Protein AF-A0A7S2W6I3-F1 (afdb_monomer)

Mean predicted aligned error: 11.71 Å

pLDDT: mean 74.93, std 21.65, range [26.36, 97.69]

Radius of gyration: 20.63 Å; Cα contacts (8 Å, |Δi|>4): 687; chains: 1; bounding box: 78×45×47 Å

Sequence (328 aa):
MGRGVALSLGLVFAGALASSGLAPAVLSPRSYWPVCFEGGGSPSIGDMPMFGVAGSAVGLRAGVGAHPPTTVERIVGAEGEPEWLQGCFMLHSVLSSLECEQIISVAETIGFKDVDAGKNTQGALTWLLDEEALLGPLFHRCQPFLPAIGPAAGGDLAGLNARCRFYRYQPNSKDTFRPHLDDSSPGSGFVPGSNKRELRFDAFAGDRTSQLSFLLYLNDDFAGGETTFFPPPESGAVTNVCVCPRQGAVLCFPQTLHLDTGAHGKGGGCSDGISAPLHEGSPVRRGRAAGAQDPKPKVAGKVAVSHQAAARSRPKYVMRSDVLYFVR

Foldseek 3Di:
DDDDDDDDDDDDDPPDPPPPPDDQPQDDPVFKDFQAWPVRDDDDPPTATEMEGHLVQAAPDPPDQAAQFPDKAQFADPVGRALQQPFKIKGPRLDGLSRLVSVVSVDVSVNFDQDDPPQWGFTKHKYQADCPRPFVSSFVSCVVVHPQFFQFATAGADGAARGEMETEAEAPDPGKRHWDFAAKFARKHADPPPVSRYIDRNNPVQLEIAFKAKEFEADQFWPAQWWWFDDDPVSVDDDIGTDGGDHGMIIMATGQYQDPPVDPDRDRHGPNSHDTTTIMGTHIHGGHDPDPDDPDDDPDDDDDDDDDDDDDNGRHYHHHHYYYYYDD

Nearest PDB structures (foldseek):
  1qgc-assembly1_1  TM=2.298E-01  e=1.947E+00  Foot and mouth disease virus C
  7z5f-assembly1_A  TM=1.563E-01  e=7.083E+00  Minute virus of mice

Organism: NCBI:txid1034831

InterPro domains:
  IPR005123 Oxoglutarate/iron-dependent dioxygenase domain [PS51471] (160-315)
  IPR006620 Prolyl 4-hydroxylase, alpha subunit [SM00702] (86-306)
  IPR044862 Prolyl 4-hydroxylase alpha subunit, Fe(2+) 2OG dioxygenase domain [PF13640] (165-287)
  IPR045054 Prolyl 4-hydroxylase [PTHR10869] (87-292)

Secondary structure (DSSP, 8-state):
-----------S--SS-TTSS-------TTSEEEEEETTSSSPPTTPPEEEEE-TTSS---TTSS------EEEP-BTTBS-GGGTT-EEE-SSS-HHHHHHHHHHHHHH--EEEE-SSEEEEEEEEE--IIIIIHHHHHHHGGGS-SB-TTT--EEEEE-SEEEEEEE-TTSS-EEEEE-PBP-B--EEPTTSTT--EESSTTTTSEEEEEEEEEE----SEE--EEEE--GGG-----EEE---TT-EEEEE-B-----SSS------TTS-PPPEEEE--EESS--TT-PPPP-------PPPP----S-PPEEEEEEEEEEE--

Structure (mmCIF, N/CA/C/O backbone):
data_AF-A0A7S2W6I3-F1
#
_entry.id   AF-A0A7S2W6I3-F1
#
loop_
_atom_site.group_PDB
_atom_site.id
_atom_site.type_symbol
_atom_site.label_atom_id
_atom_site.label_alt_id
_atom_site.label_comp_id
_atom_site.label_asym_id
_atom_site.label_entity_id
_atom_site.label_seq_id
_atom_site.pdbx_PDB_ins_code
_atom_site.Cartn_x
_atom_site.Cartn_y
_atom_site.Cartn_z
_atom_site.occupancy
_atom_site.B_iso_or_equiv
_atom_site.auth_seq_id
_atom_site.auth_comp_id
_atom_site.auth_asym_id
_atom_site.auth_atom_id
_atom_site.pdbx_PDB_model_num
ATOM 1 N N . MET A 1 1 ? -51.075 15.289 -0.760 1.00 33.41 1 MET A N 1
ATOM 2 C CA . MET A 1 1 ? -51.219 13.827 -0.959 1.00 33.41 1 MET A CA 1
ATOM 3 C C . MET A 1 1 ? -50.850 13.552 -2.411 1.00 33.41 1 MET A C 1
ATOM 5 O O . MET A 1 1 ? -51.477 14.153 -3.257 1.00 33.41 1 MET A O 1
ATOM 9 N N . GLY A 1 2 ? -49.831 12.797 -2.806 1.00 31.05 2 GLY A N 1
ATOM 10 C CA . GLY A 1 2 ? -48.846 12.004 -2.093 1.00 31.05 2 GLY A CA 1
ATOM 11 C C . GLY A 1 2 ? -47.784 11.480 -3.082 1.00 31.05 2 GLY A C 1
ATOM 12 O O . GLY A 1 2 ? -48.066 11.322 -4.260 1.00 31.05 2 GLY A O 1
ATOM 13 N N . ARG A 1 3 ? -46.593 11.232 -2.521 1.00 32.22 3 ARG A N 1
ATOM 14 C CA . ARG A 1 3 ? -45.573 10.207 -2.829 1.00 32.22 3 ARG A CA 1
ATOM 15 C C . ARG A 1 3 ? -44.974 10.099 -4.240 1.00 32.22 3 ARG A C 1
ATOM 17 O O . ARG A 1 3 ? -45.590 9.611 -5.177 1.00 32.22 3 ARG A O 1
ATOM 24 N N . GLY A 1 4 ? -43.685 10.446 -4.292 1.00 26.36 4 GLY A N 1
ATOM 25 C CA . GLY A 1 4 ? -42.744 10.102 -5.352 1.00 26.36 4 GLY A CA 1
ATOM 26 C C . GLY A 1 4 ? -42.295 8.636 -5.325 1.00 26.36 4 GLY A C 1
ATOM 27 O O . GLY A 1 4 ? -42.413 7.937 -4.316 1.00 26.36 4 GLY A O 1
ATOM 28 N N . VAL A 1 5 ? -41.774 8.201 -6.469 1.00 32.47 5 VAL A N 1
ATOM 29 C CA . VAL A 1 5 ? -41.234 6.864 -6.726 1.00 32.47 5 VAL A CA 1
ATOM 30 C C . VAL A 1 5 ? -39.717 6.919 -6.553 1.00 32.47 5 VAL A C 1
ATOM 32 O O . VAL A 1 5 ? -39.031 7.599 -7.310 1.00 32.47 5 VAL A O 1
ATOM 35 N N . ALA A 1 6 ? -39.197 6.204 -5.557 1.00 29.50 6 ALA A N 1
ATOM 36 C CA . ALA A 1 6 ? -37.783 5.863 -5.457 1.00 29.50 6 ALA A CA 1
ATOM 37 C C . ALA A 1 6 ? -37.593 4.473 -6.082 1.00 29.50 6 ALA A C 1
ATOM 39 O O . ALA A 1 6 ? -38.177 3.500 -5.603 1.00 29.50 6 ALA A O 1
ATOM 40 N N . LEU A 1 7 ? -36.817 4.379 -7.167 1.00 29.98 7 LEU A N 1
ATOM 41 C CA . LEU A 1 7 ? -36.415 3.092 -7.731 1.00 29.98 7 LEU A CA 1
ATOM 42 C C . LEU A 1 7 ? -35.306 2.480 -6.869 1.00 29.98 7 LEU A C 1
ATOM 44 O O . LEU A 1 7 ? -34.242 3.064 -6.682 1.00 29.98 7 LEU A O 1
ATOM 48 N N . SER A 1 8 ? -35.580 1.280 -6.369 1.00 27.86 8 SER A N 1
ATOM 49 C CA . SER A 1 8 ? -34.629 0.389 -5.717 1.00 27.86 8 SER A CA 1
ATOM 50 C C . SER A 1 8 ? -33.743 -0.272 -6.781 1.00 27.86 8 SER A C 1
ATOM 52 O O . SER A 1 8 ? -34.233 -1.049 -7.597 1.00 27.86 8 SER A O 1
ATOM 54 N N . LEU A 1 9 ? -32.443 0.038 -6.780 1.00 31.08 9 LEU A N 1
ATOM 55 C CA . LEU A 1 9 ? -31.411 -0.805 -7.387 1.00 31.08 9 LEU A CA 1
ATOM 56 C C . LEU A 1 9 ? -30.755 -1.597 -6.259 1.00 31.08 9 LEU A C 1
ATOM 58 O O . LEU A 1 9 ? -29.967 -1.063 -5.486 1.00 31.08 9 LEU A O 1
ATOM 62 N N . GLY A 1 10 ? -31.100 -2.871 -6.149 1.00 29.75 10 GLY A N 1
ATOM 63 C CA . GLY A 1 10 ? -30.485 -3.747 -5.166 1.00 29.75 10 GLY A CA 1
ATOM 64 C C . GLY A 1 10 ? -31.045 -5.144 -5.274 1.00 29.75 10 GLY A C 1
ATOM 65 O O . GLY A 1 10 ? -31.830 -5.524 -4.420 1.00 29.75 10 GLY A O 1
ATOM 66 N N . LEU A 1 11 ? -30.691 -5.887 -6.329 1.00 31.56 11 LEU A N 1
ATOM 67 C CA . LEU A 1 11 ? -30.897 -7.338 -6.358 1.00 31.56 11 LEU A CA 1
ATOM 68 C C . LEU A 1 11 ? -30.121 -8.041 -7.492 1.00 31.56 11 LEU A C 1
ATOM 70 O O . LEU A 1 11 ? -30.713 -8.729 -8.312 1.00 31.56 11 LEU A O 1
ATOM 74 N N . VAL A 1 12 ? -28.794 -7.896 -7.572 1.00 28.84 12 VAL A N 1
ATOM 75 C CA . VAL A 1 12 ? -27.981 -8.768 -8.452 1.00 28.84 12 VAL A CA 1
ATOM 76 C C . VAL A 1 12 ? -26.624 -9.075 -7.813 1.00 28.84 12 VAL A C 1
ATOM 78 O O . VAL A 1 12 ? -25.606 -8.720 -8.373 1.00 28.84 12 VAL A O 1
ATOM 81 N N . PHE A 1 13 ? -26.571 -9.683 -6.621 1.00 32.38 13 PHE A N 1
ATOM 82 C CA . PHE A 1 13 ? -25.306 -10.243 -6.088 1.00 32.38 13 PHE A CA 1
ATOM 83 C C . PHE A 1 13 ? -25.497 -11.356 -5.033 1.00 32.38 13 PHE A C 1
ATOM 85 O O . PHE A 1 13 ? -24.660 -11.554 -4.163 1.00 32.38 13 PHE A O 1
ATOM 92 N N . ALA A 1 14 ? -26.591 -12.124 -5.09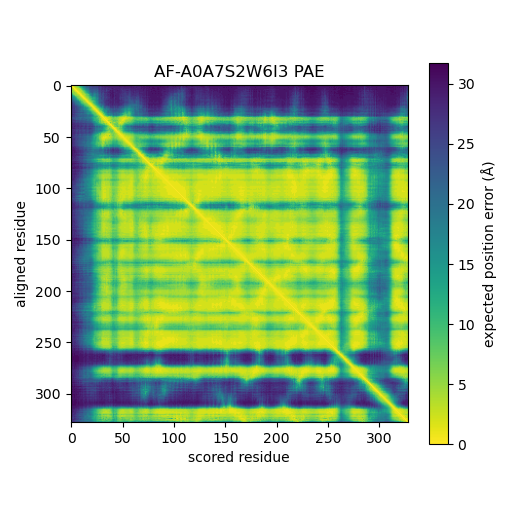5 1.00 31.12 14 ALA A N 1
ATOM 93 C CA . ALA A 1 14 ? -26.852 -13.205 -4.127 1.00 31.12 14 ALA A CA 1
ATOM 94 C C . ALA A 1 14 ? -26.463 -14.620 -4.618 1.00 31.12 14 ALA A C 1
ATOM 96 O O . ALA A 1 14 ? -26.666 -15.595 -3.901 1.00 31.12 14 ALA A O 1
ATOM 97 N N . GLY A 1 15 ? -25.926 -14.769 -5.834 1.00 27.34 15 GLY A N 1
ATOM 98 C CA . GLY A 1 15 ? -25.894 -16.069 -6.519 1.00 27.34 15 GLY A CA 1
ATOM 99 C C . GLY A 1 15 ? -24.692 -16.992 -6.276 1.00 27.34 15 GLY A C 1
ATOM 100 O O . GLY A 1 15 ? -24.803 -18.168 -6.601 1.00 27.34 15 GLY A O 1
ATOM 101 N N . ALA A 1 16 ? -23.558 -16.523 -5.739 1.00 32.72 16 ALA A N 1
ATOM 102 C CA . ALA A 1 16 ? -22.305 -17.303 -5.798 1.00 32.72 16 ALA A CA 1
ATOM 103 C C . ALA A 1 16 ? -21.559 -17.526 -4.464 1.00 32.72 16 ALA A C 1
ATOM 105 O O . ALA A 1 16 ? -20.524 -18.182 -4.460 1.00 32.72 16 ALA A O 1
ATOM 106 N N . LEU A 1 17 ? -22.072 -17.050 -3.323 1.00 35.56 17 LEU A N 1
ATOM 107 C CA . LEU A 1 17 ? -21.397 -17.167 -2.011 1.00 35.56 17 LEU A CA 1
ATOM 108 C C . LEU A 1 17 ? -22.095 -18.118 -1.018 1.00 35.56 17 LEU A C 1
ATOM 110 O O . LEU A 1 17 ? -21.702 -18.217 0.142 1.00 35.56 17 LEU A O 1
ATOM 114 N N . ALA A 1 18 ? -23.131 -18.842 -1.448 1.00 30.25 18 ALA A N 1
ATOM 115 C CA . ALA A 1 18 ? -24.017 -19.575 -0.539 1.00 30.25 18 ALA A CA 1
ATOM 116 C C . ALA A 1 18 ? -23.463 -20.909 0.013 1.00 30.25 18 ALA A C 1
ATOM 118 O O . ALA A 1 18 ? -24.135 -21.536 0.827 1.00 30.25 18 ALA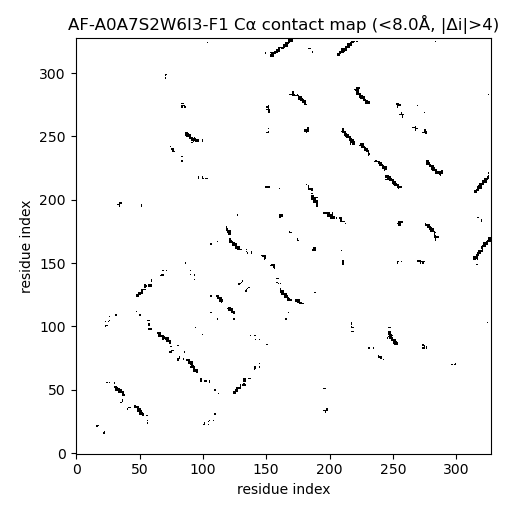 A O 1
ATOM 119 N N . SER A 1 19 ? -22.261 -21.360 -0.370 1.00 33.94 19 SER A N 1
ATOM 120 C CA . SER A 1 19 ? -21.738 -22.677 0.045 1.00 33.94 19 SER A CA 1
ATOM 121 C C . SER A 1 19 ? -20.688 -22.661 1.167 1.00 33.94 19 SER A C 1
ATOM 123 O O . SER A 1 19 ? -20.210 -23.729 1.537 1.00 33.94 19 SER A O 1
ATOM 125 N N . SER A 1 20 ? -20.332 -21.505 1.742 1.00 39.53 20 SER A N 1
ATOM 126 C CA . SER A 1 20 ? -19.310 -21.412 2.810 1.00 39.53 20 SER A CA 1
ATOM 127 C C . SER A 1 20 ? -19.822 -20.912 4.168 1.00 39.53 20 SER A C 1
ATOM 129 O O . SER A 1 20 ? -19.040 -20.814 5.111 1.00 39.53 20 SER A O 1
ATOM 131 N N . GLY A 1 21 ? -21.114 -20.587 4.309 1.00 31.89 21 GLY A N 1
ATOM 132 C CA . GLY A 1 21 ? -21.686 -20.099 5.577 1.00 31.89 21 GLY A CA 1
ATOM 133 C C . GLY A 1 21 ? -21.110 -18.764 6.085 1.00 31.89 21 GLY A C 1
ATOM 134 O O . GLY A 1 21 ? -21.435 -18.341 7.191 1.00 31.89 21 GLY A O 1
ATOM 135 N N . LEU A 1 22 ? -20.277 -18.087 5.291 1.00 41.50 22 LEU A N 1
ATOM 136 C CA . LEU A 1 22 ? -19.613 -16.828 5.625 1.00 41.50 22 LEU A CA 1
ATOM 137 C C . LEU A 1 22 ? -20.056 -15.759 4.624 1.00 41.50 22 LEU A C 1
ATOM 139 O O . LEU A 1 22 ? -19.349 -15.448 3.670 1.00 41.50 22 LEU A O 1
ATOM 143 N N . ALA A 1 23 ? -21.248 -15.200 4.836 1.00 41.09 23 ALA A N 1
ATOM 144 C CA . ALA A 1 23 ? -21.598 -13.942 4.190 1.00 41.09 23 ALA A CA 1
ATOM 145 C C . ALA A 1 23 ? -20.691 -12.833 4.767 1.00 41.09 23 ALA A C 1
ATOM 147 O O . ALA A 1 23 ? -20.534 -12.782 5.993 1.00 41.09 23 ALA A O 1
ATOM 148 N N . PRO A 1 24 ? -20.086 -11.957 3.941 1.00 42.16 24 PRO A N 1
ATOM 149 C CA . PRO A 1 24 ? -19.401 -10.777 4.455 1.00 42.16 24 PRO A CA 1
ATOM 150 C C . PRO A 1 24 ? -20.398 -9.984 5.306 1.00 42.16 24 PRO A C 1
ATOM 152 O O . PRO A 1 24 ? -21.526 -9.722 4.882 1.00 42.16 24 PRO A O 1
ATOM 155 N N . ALA A 1 25 ? -20.025 -9.686 6.552 1.00 46.72 25 ALA A N 1
ATOM 156 C CA . ALA A 1 25 ? -20.899 -8.966 7.462 1.00 46.72 25 ALA A CA 1
ATOM 157 C C . ALA A 1 25 ? -21.173 -7.579 6.869 1.00 46.72 25 ALA A C 1
ATOM 159 O O . ALA A 1 25 ? -20.259 -6.768 6.747 1.00 46.72 25 ALA A O 1
ATOM 160 N N . VAL A 1 26 ? -22.427 -7.307 6.496 1.00 47.94 26 VAL A N 1
ATOM 161 C CA . VAL A 1 26 ? -22.851 -5.958 6.110 1.00 47.94 26 VAL A CA 1
ATOM 162 C C . VAL A 1 26 ? -22.596 -5.056 7.312 1.00 47.94 26 VAL A C 1
ATOM 164 O O . VAL A 1 26 ? -23.230 -5.211 8.361 1.00 47.94 26 VAL A O 1
ATOM 167 N N . LEU A 1 27 ? -21.624 -4.154 7.191 1.00 51.56 27 LEU A N 1
ATOM 168 C CA . LEU A 1 27 ? -21.285 -3.250 8.277 1.00 51.56 27 LEU A CA 1
ATOM 169 C C . LEU A 1 27 ? -22.451 -2.302 8.540 1.00 51.56 27 LEU A C 1
ATOM 171 O O . LEU A 1 27 ? -22.967 -1.644 7.639 1.00 51.56 27 LEU A O 1
ATOM 175 N N . SER A 1 28 ? -22.853 -2.198 9.804 1.00 50.03 28 SER A N 1
ATOM 176 C CA . SER A 1 28 ? -23.755 -1.128 10.218 1.00 50.03 28 SER A CA 1
ATOM 177 C C . SER A 1 28 ? -23.007 0.217 10.175 1.00 50.03 28 SER A C 1
ATOM 179 O O . SER A 1 28 ? -21.808 0.240 10.454 1.00 50.03 28 SER A O 1
ATOM 181 N N . PRO A 1 29 ? -23.677 1.364 9.960 1.00 51.00 29 PRO A N 1
ATOM 182 C CA . PRO A 1 29 ? -23.055 2.696 10.047 1.00 51.00 29 PRO A CA 1
ATOM 183 C C . PRO A 1 29 ? -22.393 3.020 11.402 1.00 51.00 29 PRO A C 1
ATOM 185 O O . PRO A 1 29 ? -21.718 4.032 11.533 1.00 51.00 29 PRO A O 1
ATOM 188 N N . ARG A 1 30 ? -22.585 2.181 12.433 1.00 59.38 30 ARG A N 1
ATOM 189 C CA . ARG A 1 30 ? -21.889 2.280 13.728 1.00 59.38 30 ARG A CA 1
ATOM 190 C C . ARG A 1 30 ? -20.513 1.603 13.737 1.00 59.38 30 ARG A C 1
ATOM 192 O O . ARG A 1 30 ? -19.817 1.677 14.745 1.00 59.38 30 ARG A O 1
ATOM 199 N N . SER A 1 31 ? -20.142 0.923 12.656 1.00 74.75 31 SER A N 1
ATOM 200 C CA . SER A 1 31 ? -18.918 0.127 12.555 1.00 74.75 31 SER A CA 1
ATOM 201 C C . SER A 1 31 ? -17.719 0.918 12.023 1.00 74.75 31 SER A C 1
ATOM 203 O O . SER A 1 31 ? -16.621 0.376 12.014 1.00 74.75 31 SER A O 1
ATOM 205 N N . TYR A 1 32 ? -17.894 2.181 11.621 1.00 84.12 32 TYR A N 1
ATOM 206 C CA . TYR A 1 32 ? -16.810 3.101 11.265 1.00 84.12 32 TYR A CA 1
ATOM 207 C C . TYR A 1 32 ? -17.141 4.535 11.699 1.00 84.12 32 TYR A C 1
ATOM 209 O O . TYR A 1 32 ? -18.299 4.865 11.957 1.00 84.12 32 TYR A O 1
ATOM 217 N N . TRP A 1 33 ? -16.126 5.388 11.831 1.00 85.25 33 TRP A N 1
ATOM 218 C CA . TRP A 1 33 ? -16.286 6.793 12.218 1.00 85.25 33 TRP A CA 1
ATOM 219 C C . TRP A 1 33 ? -15.200 7.669 11.580 1.00 85.25 33 TRP A C 1
ATOM 221 O O . TRP A 1 33 ? -14.075 7.200 11.390 1.00 85.25 33 TRP A O 1
ATOM 231 N N . PRO A 1 34 ? -15.496 8.944 11.264 1.00 82.06 34 PRO A N 1
ATOM 232 C CA . PRO A 1 34 ? -14.459 9.891 10.875 1.00 82.06 34 PRO A CA 1
ATOM 233 C C . PRO A 1 34 ? -13.522 10.146 12.062 1.00 82.06 34 PRO A C 1
ATOM 235 O O . PRO A 1 34 ? -13.972 10.265 13.204 1.00 82.06 34 PRO A O 1
ATOM 238 N N . VAL A 1 35 ? -12.223 10.219 11.786 1.00 81.44 35 VAL A N 1
ATOM 239 C CA . VAL A 1 35 ? -11.172 10.486 12.781 1.00 81.44 35 VAL A CA 1
ATOM 240 C C . VAL A 1 35 ? -10.634 11.899 12.605 1.00 81.44 35 VAL A C 1
ATOM 242 O O . VAL A 1 35 ? -10.679 12.704 13.528 1.00 81.44 35 VAL A O 1
ATOM 245 N N . CYS A 1 36 ? -10.154 12.218 11.407 1.00 77.50 36 CYS A N 1
ATOM 246 C CA . CYS A 1 36 ? -9.634 13.535 11.063 1.00 77.50 36 CYS A CA 1
ATOM 247 C C . CYS A 1 36 ? -9.639 13.728 9.540 1.00 77.50 36 CYS A C 1
ATOM 249 O O . CYS A 1 36 ? -10.177 12.908 8.796 1.00 77.50 36 CYS A O 1
ATOM 251 N N . PHE A 1 37 ? -9.027 14.815 9.089 1.00 77.56 37 PHE A N 1
ATOM 252 C CA . PHE A 1 37 ? -8.763 15.115 7.688 1.00 77.56 37 PHE A CA 1
ATOM 253 C C . PHE A 1 37 ? -7.251 15.091 7.429 1.00 77.56 37 PHE A C 1
ATOM 255 O O . PHE A 1 37 ? -6.479 15.378 8.343 1.00 77.56 37 PHE A O 1
ATOM 262 N N . GLU A 1 38 ? -6.818 14.785 6.200 1.00 69.62 38 GLU A N 1
ATOM 263 C CA . GLU A 1 38 ? -5.390 14.796 5.812 1.00 69.62 38 GLU A CA 1
ATOM 264 C C . GLU A 1 38 ? -4.663 16.108 6.158 1.00 69.62 38 GLU A C 1
ATOM 266 O O . GLU A 1 38 ? -3.501 16.054 6.557 1.00 69.62 38 GLU A O 1
ATOM 271 N N . GLY A 1 39 ? -5.348 17.256 6.126 1.00 61.34 39 GLY A N 1
ATOM 272 C CA . GLY A 1 39 ? -4.796 18.552 6.541 1.00 61.34 39 GLY A CA 1
ATOM 273 C C . GLY A 1 39 ? -4.735 18.817 8.056 1.00 61.34 39 GLY A C 1
ATOM 274 O O . GLY A 1 39 ? -4.285 19.886 8.458 1.00 61.34 39 GLY A O 1
ATOM 275 N N . GLY A 1 40 ? -5.206 17.902 8.914 1.00 53.72 40 GLY A N 1
ATOM 276 C CA . GLY A 1 40 ? -5.153 18.034 10.380 1.00 53.72 40 GLY A CA 1
ATOM 277 C C . GLY A 1 40 ? -6.066 19.109 11.002 1.00 53.72 40 GLY A C 1
ATOM 278 O O . GLY A 1 40 ? -6.051 19.272 12.220 1.00 53.72 40 GLY A O 1
ATOM 279 N N . GLY A 1 41 ? -6.860 19.828 10.198 1.00 56.81 41 GLY A N 1
ATOM 280 C CA . GLY A 1 41 ? -7.740 20.924 10.627 1.00 56.81 41 GLY A CA 1
ATOM 281 C C . GLY A 1 41 ? -9.234 20.691 10.360 1.00 56.81 41 GLY A C 1
ATOM 282 O O . GLY A 1 41 ? -9.671 19.575 10.070 1.00 56.81 41 GLY A O 1
ATOM 283 N N . SER A 1 42 ? -10.029 21.765 10.467 1.00 49.62 42 SER A N 1
ATOM 284 C CA . SER A 1 42 ? -11.444 21.770 10.067 1.00 49.62 42 SER A CA 1
ATOM 285 C C . SER A 1 42 ? -11.592 21.403 8.584 1.00 49.62 42 SER A C 1
ATOM 287 O O . SER A 1 42 ? -10.786 21.876 7.785 1.00 49.62 42 SER A O 1
ATOM 289 N N . PRO A 1 43 ? -12.622 20.627 8.199 1.00 54.19 43 PRO A N 1
ATOM 290 C CA . PRO A 1 43 ? -12.801 20.181 6.822 1.00 54.19 43 PRO A CA 1
ATOM 291 C C . PRO A 1 43 ? -12.809 21.341 5.827 1.00 54.19 43 PRO A C 1
ATOM 293 O O . PRO A 1 43 ? -13.712 22.181 5.859 1.00 54.19 43 PRO A O 1
ATOM 296 N N . SER A 1 44 ? -11.848 21.355 4.906 1.00 56.47 44 SER A N 1
ATOM 297 C CA . SER A 1 44 ? -11.947 22.127 3.670 1.00 56.47 44 SER A CA 1
ATOM 298 C C . SER A 1 44 ? -12.546 21.270 2.547 1.00 56.47 44 SER A C 1
ATOM 300 O O . SER A 1 44 ? -12.556 20.039 2.607 1.00 56.47 44 SER A O 1
ATOM 302 N N . ILE A 1 45 ? -13.060 21.918 1.497 1.00 50.25 45 ILE A N 1
ATOM 303 C CA . ILE A 1 45 ? -13.735 21.263 0.357 1.00 50.25 45 ILE A CA 1
ATOM 304 C C . ILE A 1 45 ? -12.825 20.249 -0.378 1.00 50.25 45 ILE A C 1
ATOM 306 O O . ILE A 1 45 ? -13.336 19.372 -1.072 1.00 50.25 45 ILE A O 1
ATOM 310 N N . GLY A 1 46 ? -11.503 20.301 -0.178 1.00 58.28 46 GLY A N 1
ATOM 311 C CA . GLY A 1 46 ? -10.536 19.365 -0.765 1.00 58.28 46 GLY A CA 1
ATOM 312 C C . GLY A 1 46 ? -9.995 18.292 0.183 1.00 58.28 46 GLY A C 1
ATOM 313 O O . GLY A 1 46 ? -9.280 17.403 -0.270 1.00 58.28 46 GLY A O 1
ATOM 314 N N . ASP A 1 47 ? -10.313 18.341 1.478 1.00 67.56 47 ASP A N 1
ATOM 315 C CA . ASP A 1 47 ? -9.676 17.443 2.436 1.00 67.56 47 ASP A CA 1
ATOM 316 C C . ASP A 1 47 ? -10.229 16.012 2.369 1.00 67.56 47 ASP A C 1
ATOM 318 O O . ASP A 1 47 ? -11.445 15.758 2.372 1.00 67.56 47 ASP A O 1
ATOM 322 N N . MET A 1 48 ? -9.308 15.049 2.362 1.00 75.75 48 MET A N 1
ATOM 323 C CA . MET A 1 48 ? -9.625 13.628 2.448 1.00 75.75 48 MET A CA 1
ATOM 324 C C . MET A 1 48 ? -9.939 13.256 3.902 1.00 75.75 48 MET A C 1
ATOM 326 O O . MET A 1 48 ? -9.057 13.385 4.758 1.00 75.75 48 MET A O 1
ATOM 330 N N . PRO A 1 49 ? -11.173 12.816 4.214 1.00 80.81 49 PRO A N 1
ATOM 331 C CA . PRO A 1 49 ? -11.483 12.288 5.529 1.00 80.81 49 PRO A CA 1
ATOM 332 C C . PRO A 1 49 ? -10.735 10.974 5.735 1.00 80.81 49 PRO A C 1
ATOM 334 O O . PRO A 1 49 ? -10.648 10.136 4.835 1.00 80.81 49 PRO A O 1
ATOM 337 N N . MET A 1 50 ? -10.226 10.802 6.945 1.00 84.75 50 MET A N 1
ATOM 338 C CA . MET A 1 50 ? -9.694 9.541 7.429 1.00 84.75 50 MET A CA 1
ATOM 339 C C . MET A 1 50 ? -10.708 8.876 8.340 1.00 84.75 50 MET A C 1
ATOM 341 O O . MET A 1 50 ? -11.346 9.538 9.164 1.00 84.75 50 MET A O 1
ATOM 345 N N . PHE A 1 51 ? -10.811 7.558 8.233 1.00 86.88 51 PHE A N 1
ATOM 346 C CA . PHE A 1 51 ? -11.781 6.785 8.994 1.00 86.88 51 PHE A CA 1
ATOM 347 C C . PHE A 1 51 ? -11.096 5.775 9.906 1.00 86.88 51 PHE A C 1
ATOM 349 O O . PHE A 1 51 ? -10.098 5.160 9.538 1.00 86.88 51 PHE A O 1
ATOM 356 N N . GLY A 1 52 ? -11.656 5.610 11.100 1.00 85.38 52 GLY A N 1
ATOM 357 C CA . GLY A 1 52 ? -11.426 4.459 11.961 1.00 85.38 52 GLY A CA 1
ATOM 358 C C . GLY A 1 52 ? -12.556 3.454 11.770 1.00 85.38 52 GLY A C 1
ATOM 359 O O . GLY A 1 52 ? -13.676 3.826 11.410 1.00 85.38 52 GLY A O 1
ATOM 360 N N . VAL A 1 53 ? -12.269 2.181 12.016 1.00 82.00 53 VAL A N 1
ATOM 361 C CA . VAL A 1 53 ? -13.237 1.089 11.884 1.00 82.00 53 VAL A CA 1
ATOM 362 C C . VAL A 1 53 ? -13.214 0.254 13.159 1.00 82.00 53 VAL A C 1
ATOM 364 O O . VAL A 1 53 ? -12.166 0.060 13.770 1.00 82.00 53 VAL A O 1
ATOM 367 N N . ALA A 1 54 ? -14.379 -0.231 13.581 1.00 76.69 54 ALA A N 1
ATOM 368 C CA . ALA A 1 54 ? -14.499 -1.128 14.718 1.00 76.69 54 ALA A CA 1
ATOM 369 C C . ALA A 1 54 ? -13.712 -2.419 14.454 1.00 76.69 54 ALA A C 1
ATOM 371 O O . ALA A 1 54 ? -13.855 -3.024 13.395 1.00 76.69 54 ALA A O 1
ATOM 372 N N . GLY A 1 55 ? -12.952 -2.897 15.441 1.00 71.81 55 GLY A N 1
ATOM 373 C CA . GLY A 1 55 ? -12.145 -4.116 15.294 1.00 71.81 55 GLY A CA 1
ATOM 374 C C . GLY A 1 55 ? -12.942 -5.390 14.964 1.00 71.81 55 GLY A C 1
ATOM 375 O O . GLY A 1 55 ? -12.375 -6.386 14.542 1.00 71.81 55 GLY A O 1
ATOM 376 N N . SER A 1 56 ? -14.269 -5.380 15.104 1.00 71.06 56 SER A N 1
ATOM 377 C CA . SER A 1 56 ? -15.134 -6.486 14.674 1.00 71.06 56 SER A CA 1
ATOM 378 C C . SER A 1 56 ? -15.480 -6.478 13.179 1.00 71.06 56 SER A C 1
ATOM 380 O O . SER A 1 56 ? -16.094 -7.431 12.703 1.00 71.06 56 SER A O 1
ATOM 382 N N . ALA A 1 57 ? -15.140 -5.419 12.442 1.00 71.88 57 ALA A N 1
ATOM 383 C CA . ALA A 1 57 ? -15.535 -5.244 11.045 1.00 71.88 57 ALA A CA 1
ATOM 384 C C . ALA A 1 57 ? -14.734 -6.117 10.071 1.00 71.88 57 ALA A C 1
ATOM 386 O O . ALA A 1 57 ? -15.280 -6.593 9.079 1.00 71.88 57 ALA A O 1
ATOM 387 N N . VAL A 1 58 ? -13.450 -6.335 10.366 1.00 75.50 58 VAL A N 1
ATOM 388 C CA . VAL A 1 58 ? -12.568 -7.247 9.633 1.00 75.50 58 VAL A CA 1
ATOM 389 C C . VAL A 1 58 ? -11.966 -8.200 10.647 1.00 75.50 58 VAL A C 1
ATOM 391 O O . VAL A 1 58 ? -11.366 -7.768 11.625 1.00 75.50 58 VAL A O 1
ATOM 394 N N . GLY A 1 59 ? -12.146 -9.498 10.427 1.00 68.94 59 GLY A N 1
ATOM 395 C CA . GLY A 1 59 ? -11.588 -10.525 11.293 1.00 68.94 59 GLY A CA 1
ATOM 396 C C . GLY A 1 59 ? -10.579 -11.362 10.533 1.00 68.94 59 GLY A C 1
ATOM 397 O O . GLY A 1 59 ? -10.968 -12.369 9.945 1.00 68.94 59 GLY A O 1
ATOM 398 N N . LEU A 1 60 ? -9.296 -10.994 10.595 1.00 74.75 60 LEU A N 1
ATOM 399 C CA . LEU A 1 60 ? -8.215 -11.870 10.141 1.00 74.75 60 LEU A CA 1
ATOM 400 C C . LEU A 1 60 ? -8.078 -13.034 11.132 1.00 74.75 60 LEU A C 1
ATOM 402 O O . LEU A 1 60 ? -7.342 -12.967 12.116 1.00 74.75 60 LEU A O 1
ATOM 406 N N . ARG A 1 61 ? -8.855 -14.102 10.930 1.00 60.41 61 ARG A N 1
ATOM 407 C CA . ARG A 1 61 ? -8.849 -15.263 11.830 1.00 60.41 61 ARG A CA 1
ATOM 408 C C . ARG A 1 61 ? -7.604 -16.107 11.581 1.00 60.41 61 ARG A C 1
ATOM 410 O O . ARG A 1 61 ? -7.301 -16.466 10.446 1.00 60.41 61 ARG A O 1
ATOM 417 N N . ALA A 1 62 ? -6.910 -16.496 12.646 1.00 50.94 62 ALA A N 1
ATOM 418 C CA . ALA A 1 62 ? -5.907 -17.549 12.551 1.00 50.94 62 ALA A CA 1
ATOM 419 C C . ALA A 1 62 ? -6.597 -18.868 12.143 1.00 50.94 62 ALA A C 1
ATOM 421 O O . ALA A 1 62 ? -7.496 -19.336 12.839 1.00 50.94 62 ALA A O 1
ATOM 422 N N . GLY A 1 63 ? -6.196 -19.455 11.010 1.00 48.19 63 GLY A N 1
ATOM 423 C CA . GLY A 1 63 ? -6.566 -20.825 10.631 1.00 48.19 63 GLY A CA 1
ATOM 424 C C . GLY A 1 63 ? -7.754 -21.015 9.677 1.00 48.19 63 GLY A C 1
ATOM 425 O O . GLY A 1 63 ? -8.068 -22.163 9.376 1.00 48.19 63 GLY A O 1
ATOM 426 N N . VAL A 1 64 ? -8.396 -19.959 9.157 1.00 48.88 64 VAL A N 1
ATOM 427 C CA . VAL A 1 64 ? -9.431 -20.101 8.106 1.00 48.88 64 VAL A CA 1
ATOM 428 C C . VAL A 1 64 ? -8.886 -19.585 6.775 1.00 48.88 64 VAL A C 1
ATOM 430 O O . VAL A 1 64 ? -8.946 -18.396 6.494 1.00 48.88 64 VAL A O 1
ATOM 433 N N . GLY A 1 65 ? -8.323 -20.483 5.963 1.00 50.22 65 GLY A N 1
ATOM 434 C CA . GLY A 1 65 ? -7.980 -20.236 4.552 1.00 50.22 65 GLY A CA 1
ATOM 435 C C . GLY A 1 65 ? -6.782 -19.321 4.272 1.00 50.22 65 GLY A C 1
ATOM 436 O O . GLY A 1 65 ? -6.303 -19.302 3.143 1.00 50.22 65 GLY A O 1
ATOM 437 N N . ALA A 1 66 ? -6.277 -18.595 5.267 1.00 53.50 66 ALA A N 1
ATOM 438 C CA . ALA A 1 66 ? -5.055 -17.817 5.150 1.00 53.50 66 ALA A CA 1
ATOM 439 C C . ALA A 1 66 ? -3.879 -18.562 5.777 1.00 53.50 66 ALA A C 1
ATOM 441 O O . ALA A 1 66 ? -3.907 -18.933 6.956 1.00 53.50 66 ALA A O 1
ATOM 442 N N . HIS A 1 67 ? -2.841 -18.770 4.979 1.00 56.00 67 HIS A N 1
ATOM 443 C CA . HIS A 1 67 ? -1.577 -19.327 5.429 1.00 56.00 67 HIS A CA 1
ATOM 444 C C . HIS A 1 67 ? -0.560 -18.187 5.518 1.00 56.00 67 HIS A C 1
ATOM 446 O O . HIS A 1 67 ? -0.644 -17.245 4.734 1.00 56.00 67 HIS A O 1
ATOM 452 N N . PRO A 1 68 ? 0.396 -18.217 6.462 1.00 61.06 68 PRO A N 1
ATOM 453 C CA . PRO A 1 68 ? 1.556 -17.343 6.344 1.00 61.06 68 PRO A CA 1
ATOM 454 C C . PRO A 1 68 ? 2.172 -17.533 4.947 1.00 61.06 68 PRO A C 1
ATOM 456 O O . PRO A 1 68 ? 2.122 -18.659 4.430 1.00 61.06 68 PRO A O 1
ATOM 459 N N . PRO A 1 69 ? 2.737 -16.477 4.333 1.00 65.12 69 PRO A N 1
ATOM 460 C CA . PRO A 1 69 ? 3.403 -16.598 3.045 1.00 65.12 69 PRO A CA 1
ATOM 461 C C . PRO A 1 69 ? 4.346 -17.794 3.065 1.00 65.12 69 PRO A C 1
ATOM 463 O O . PRO A 1 69 ? 5.085 -17.996 4.023 1.00 65.12 69 PRO A O 1
ATOM 466 N N . THR A 1 70 ? 4.306 -18.636 2.041 1.00 66.31 70 THR A N 1
ATOM 467 C CA . THR A 1 70 ? 5.196 -19.806 1.986 1.00 66.31 70 THR A CA 1
ATOM 468 C C . THR A 1 70 ? 6.511 -19.485 1.290 1.00 66.31 70 THR A C 1
ATOM 470 O O . THR A 1 70 ? 7.486 -20.220 1.433 1.00 66.31 70 THR A O 1
ATOM 473 N N . THR A 1 71 ? 6.539 -18.398 0.518 1.00 72.12 71 THR A N 1
ATOM 474 C CA . THR A 1 71 ? 7.658 -18.006 -0.339 1.00 72.12 71 THR A CA 1
ATOM 475 C C . THR A 1 71 ? 7.717 -16.493 -0.507 1.00 72.12 71 THR A C 1
ATOM 477 O O . THR A 1 71 ? 6.681 -15.830 -0.572 1.00 72.12 71 THR A O 1
ATOM 480 N N . VAL A 1 72 ? 8.937 -15.982 -0.665 1.00 83.75 72 VAL A N 1
ATOM 481 C CA . VAL A 1 72 ? 9.220 -14.619 -1.126 1.00 83.75 72 VAL A CA 1
ATOM 482 C C . VAL A 1 72 ? 9.618 -14.698 -2.595 1.00 83.75 72 VAL A C 1
ATOM 484 O O . VAL A 1 72 ? 10.564 -15.408 -2.935 1.00 83.75 72 VAL A O 1
ATOM 487 N N . GLU A 1 73 ? 8.906 -13.991 -3.464 1.00 89.56 73 GLU A N 1
ATOM 488 C CA . GLU A 1 73 ? 9.291 -13.822 -4.865 1.00 89.56 73 GLU A CA 1
ATOM 489 C C . GLU A 1 73 ? 10.115 -12.544 -5.003 1.00 89.56 73 GLU A C 1
ATOM 491 O O . GLU A 1 73 ? 9.648 -11.453 -4.688 1.00 89.56 73 GLU A O 1
ATOM 496 N N . ARG A 1 74 ? 11.354 -12.665 -5.474 1.00 88.62 74 ARG A N 1
ATOM 497 C CA . ARG A 1 74 ? 12.170 -11.507 -5.849 1.00 88.62 74 ARG A CA 1
ATOM 498 C C . ARG A 1 74 ? 11.679 -10.955 -7.181 1.00 88.62 74 ARG A C 1
ATOM 500 O O . ARG A 1 74 ? 11.349 -11.735 -8.075 1.00 88.62 74 ARG A O 1
ATOM 507 N N . ILE A 1 75 ? 11.637 -9.632 -7.318 1.00 88.31 75 ILE A N 1
ATOM 508 C CA . ILE A 1 75 ? 11.228 -9.012 -8.580 1.00 88.31 75 ILE A CA 1
ATOM 509 C C . ILE A 1 75 ? 12.406 -9.049 -9.555 1.00 88.31 75 ILE A C 1
ATOM 511 O O . ILE A 1 75 ? 13.471 -8.501 -9.282 1.00 88.31 75 ILE A O 1
ATOM 515 N N . VAL A 1 76 ? 12.201 -9.720 -10.689 1.00 81.50 76 VAL A N 1
ATOM 516 C CA . VAL A 1 76 ? 13.215 -9.931 -11.729 1.00 81.50 76 VAL A CA 1
ATOM 517 C C . VAL A 1 76 ? 12.784 -9.286 -13.040 1.00 81.50 76 VAL A C 1
ATOM 519 O O . VAL A 1 76 ? 11.615 -9.343 -13.417 1.00 81.50 76 VAL A O 1
ATOM 522 N N . GLY A 1 77 ? 13.738 -8.688 -13.748 1.00 76.19 77 GLY A N 1
ATOM 523 C CA . GLY A 1 77 ? 13.587 -8.315 -15.150 1.00 76.19 77 GLY A CA 1
ATOM 524 C C . GLY A 1 77 ? 13.936 -9.478 -16.083 1.00 76.19 77 GLY A C 1
ATOM 525 O O . GLY A 1 77 ? 14.286 -10.575 -15.645 1.00 76.19 77 GLY A O 1
ATOM 526 N N . ALA A 1 78 ? 13.888 -9.226 -17.393 1.00 72.88 78 ALA A N 1
ATOM 527 C CA . ALA A 1 78 ? 14.201 -10.232 -18.416 1.00 72.88 78 ALA A CA 1
ATOM 528 C C . ALA A 1 78 ? 15.623 -10.822 -18.290 1.00 72.88 78 ALA A C 1
ATOM 530 O O . ALA A 1 78 ? 15.852 -11.964 -18.682 1.00 72.88 78 ALA A O 1
ATOM 531 N N . GLU A 1 79 ? 16.557 -10.056 -17.724 1.00 73.56 79 GLU A N 1
ATOM 532 C CA . GLU A 1 79 ? 17.979 -10.405 -17.614 1.00 73.56 79 GLU A CA 1
ATOM 533 C C . GLU A 1 79 ? 18.397 -10.858 -16.199 1.00 73.56 79 GLU A C 1
ATOM 535 O O . GLU A 1 79 ? 19.573 -11.118 -15.961 1.00 73.56 79 GLU A O 1
ATOM 540 N N . GLY A 1 80 ? 17.453 -10.992 -15.256 1.00 80.56 80 GLY A N 1
ATOM 541 C CA . GLY A 1 80 ? 17.725 -11.402 -13.869 1.00 80.56 80 GLY A CA 1
ATOM 542 C C . GLY A 1 80 ? 17.211 -10.407 -12.826 1.00 80.56 80 GLY A C 1
ATOM 543 O O . GLY A 1 80 ? 16.265 -9.674 -13.092 1.00 80.56 80 GLY A O 1
ATOM 544 N N . GLU A 1 81 ? 17.802 -10.396 -11.627 1.00 79.50 81 GLU A N 1
A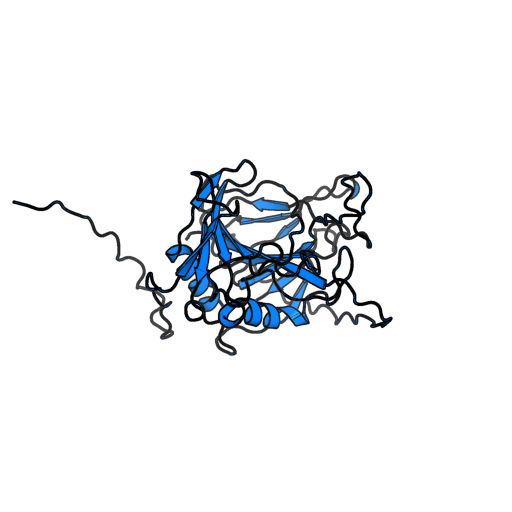TOM 545 C CA . GLU A 1 81 ? 17.533 -9.390 -10.582 1.00 79.50 81 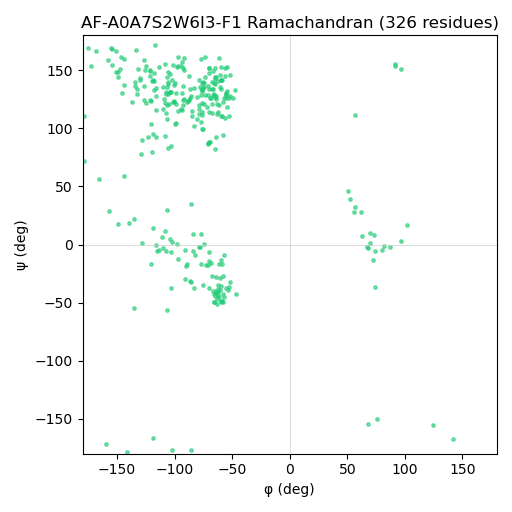GLU A CA 1
ATOM 546 C C . GLU A 1 81 ? 18.380 -8.139 -10.858 1.00 79.50 81 GLU A C 1
ATOM 548 O O . GLU A 1 81 ? 19.583 -8.171 -10.586 1.00 79.50 81 GLU A O 1
ATOM 553 N N . PRO A 1 82 ? 17.819 -7.049 -11.415 1.00 83.81 82 PRO A N 1
ATOM 554 C CA . PRO A 1 82 ? 18.612 -5.856 -11.642 1.00 83.81 82 PRO A CA 1
ATOM 555 C C . PRO A 1 82 ? 18.884 -5.140 -10.314 1.00 83.81 82 PRO A C 1
ATOM 557 O O . PRO A 1 82 ? 18.014 -5.065 -9.445 1.00 83.81 82 PRO A O 1
ATOM 560 N N . GLU A 1 83 ? 20.076 -4.559 -10.176 1.00 86.56 83 GLU A N 1
ATOM 561 C CA . GLU A 1 83 ? 20.502 -3.840 -8.965 1.00 86.56 83 GLU A CA 1
ATOM 562 C C . GLU A 1 83 ? 19.529 -2.712 -8.579 1.00 86.56 83 GLU A C 1
ATOM 564 O O . GLU A 1 83 ? 19.195 -2.546 -7.411 1.00 86.56 83 GLU A O 1
ATOM 569 N N . TRP A 1 84 ? 18.965 -2.009 -9.566 1.00 87.69 84 TRP A N 1
ATOM 570 C CA . TRP A 1 84 ? 17.997 -0.927 -9.347 1.00 87.69 84 TRP A CA 1
ATOM 571 C C . TRP A 1 84 ? 16.617 -1.390 -8.833 1.00 87.69 84 TRP A C 1
ATOM 573 O O . TRP A 1 84 ? 15.787 -0.553 -8.487 1.00 87.69 84 TRP A O 1
ATOM 583 N N . LEU A 1 85 ? 16.364 -2.704 -8.755 1.00 90.94 85 LEU A N 1
ATOM 584 C CA . LEU A 1 85 ? 15.204 -3.295 -8.071 1.00 90.94 85 LEU A CA 1
ATOM 585 C C . LEU A 1 85 ? 15.587 -4.007 -6.768 1.00 90.94 85 LEU A C 1
ATOM 587 O O . LEU A 1 85 ? 14.769 -4.729 -6.187 1.00 90.94 85 LEU A O 1
ATOM 591 N N . GLN A 1 86 ? 16.812 -3.822 -6.272 1.00 88.94 86 GLN A N 1
ATOM 592 C CA . GLN A 1 86 ? 17.222 -4.395 -4.998 1.00 88.94 86 GLN A CA 1
ATOM 593 C C . GLN A 1 86 ? 16.258 -3.967 -3.882 1.00 88.94 86 GLN A C 1
ATOM 595 O O . GLN A 1 86 ? 15.928 -2.799 -3.715 1.00 88.94 86 GLN A O 1
ATOM 600 N N . GLY A 1 87 ? 15.781 -4.944 -3.108 1.00 89.44 87 GLY A N 1
ATOM 601 C CA . GLY A 1 87 ? 14.800 -4.699 -2.047 1.00 89.44 87 GLY A CA 1
ATOM 602 C C . GLY A 1 87 ? 13.341 -4.734 -2.509 1.00 89.44 87 GLY A C 1
ATOM 603 O O . GLY A 1 87 ? 12.461 -4.646 -1.656 1.00 89.44 87 GLY A O 1
ATOM 604 N N . CYS A 1 88 ? 13.072 -4.937 -3.805 1.00 94.19 88 CYS A N 1
ATOM 605 C CA . CYS A 1 88 ? 11.731 -5.213 -4.319 1.00 94.19 88 CYS A CA 1
ATOM 606 C C . CYS A 1 88 ? 11.415 -6.713 -4.249 1.00 94.19 88 CYS A C 1
ATOM 608 O O . CYS A 1 88 ? 12.180 -7.553 -4.735 1.00 94.19 88 CYS A O 1
ATOM 610 N N . PHE A 1 89 ? 10.281 -7.071 -3.652 1.00 95.12 89 PHE A N 1
ATOM 611 C CA . PHE A 1 89 ? 9.845 -8.463 -3.531 1.00 95.12 89 PHE A CA 1
ATOM 612 C C . PHE A 1 89 ? 8.336 -8.572 -3.313 1.00 95.12 89 PHE A C 1
ATOM 614 O O . PHE A 1 89 ? 7.698 -7.636 -2.846 1.00 95.12 89 PHE A O 1
ATOM 621 N N . MET A 1 90 ? 7.768 -9.736 -3.612 1.00 95.38 90 MET A N 1
ATOM 622 C CA . MET A 1 90 ? 6.353 -10.039 -3.441 1.00 95.38 90 MET A CA 1
ATOM 623 C C . MET A 1 90 ? 6.159 -11.188 -2.448 1.00 95.38 90 MET A C 1
ATOM 625 O O . MET A 1 90 ? 6.832 -12.220 -2.517 1.00 95.38 90 MET A O 1
ATOM 629 N N . LEU A 1 91 ? 5.232 -11.001 -1.512 1.00 94.44 91 LEU A N 1
ATOM 630 C CA . LEU A 1 91 ? 4.749 -12.027 -0.594 1.00 94.44 91 LEU A CA 1
ATOM 631 C C . LEU A 1 91 ? 3.410 -12.546 -1.113 1.00 94.44 91 LEU A C 1
ATOM 633 O O . LEU A 1 91 ? 2.469 -11.772 -1.276 1.00 94.44 91 LEU A O 1
ATOM 637 N N . HIS A 1 92 ? 3.311 -13.851 -1.353 1.00 90.06 92 HIS A N 1
ATOM 638 C CA . HIS A 1 92 ? 2.084 -14.473 -1.862 1.00 90.06 92 HIS A CA 1
ATOM 639 C C . HIS A 1 92 ? 1.199 -14.992 -0.742 1.00 90.06 92 HIS A C 1
ATOM 641 O O . HIS A 1 92 ? 1.697 -15.393 0.311 1.00 90.06 92 HIS A O 1
ATOM 647 N N . SER A 1 93 ? -0.107 -15.033 -1.010 1.00 86.88 93 SER A N 1
ATOM 648 C CA . SER A 1 93 ? -1.105 -15.667 -0.140 1.00 86.88 93 SER A CA 1
ATOM 649 C C . SER A 1 93 ? -1.119 -15.124 1.295 1.00 86.88 93 SER A C 1
ATOM 651 O O . SER A 1 93 ? -1.415 -15.864 2.229 1.00 86.88 93 SER A O 1
ATOM 653 N N . VAL A 1 94 ? -0.803 -13.836 1.479 1.00 90.94 94 VAL A N 1
ATOM 654 C CA . VAL A 1 94 ? -0.841 -13.151 2.784 1.00 90.94 94 VAL A CA 1
ATOM 655 C C . VAL A 1 94 ? -2.274 -13.110 3.326 1.00 90.94 94 VAL A C 1
ATOM 657 O O . VAL A 1 94 ? -2.503 -13.301 4.527 1.00 90.94 94 VAL A O 1
ATOM 660 N N . LEU A 1 95 ? -3.237 -12.868 2.432 1.00 90.69 95 LEU A N 1
ATOM 661 C CA . LEU A 1 95 ? -4.668 -12.910 2.711 1.00 90.69 95 LEU A CA 1
ATOM 662 C C . LEU A 1 95 ? -5.360 -13.982 1.870 1.00 90.69 95 LEU A C 1
ATOM 664 O O . LEU A 1 95 ? -4.990 -14.235 0.725 1.00 90.69 95 LEU A O 1
ATOM 668 N N . SER A 1 96 ? -6.403 -14.582 2.437 1.00 88.25 96 SER A N 1
ATOM 669 C CA . SER A 1 96 ? -7.335 -15.415 1.671 1.00 88.25 96 SER A CA 1
ATOM 670 C C . SER A 1 96 ? -8.299 -14.556 0.847 1.00 88.25 96 SER A C 1
ATOM 672 O O . SER A 1 96 ? -8.576 -13.410 1.204 1.00 88.25 96 SER A O 1
ATOM 674 N N . SER A 1 97 ? -8.910 -15.133 -0.193 1.00 88.62 97 SER A N 1
ATOM 675 C CA . SER A 1 97 ? -9.954 -14.450 -0.969 1.00 88.62 97 SER A CA 1
ATOM 676 C C . SER A 1 97 ? -11.093 -13.926 -0.087 1.00 88.62 97 SER A C 1
ATOM 678 O O . SER A 1 97 ? -11.560 -12.814 -0.297 1.00 88.62 97 SER A O 1
ATOM 680 N N . LEU A 1 98 ? -11.511 -14.674 0.944 1.00 87.00 98 LEU A N 1
ATOM 681 C CA . LEU A 1 98 ? -12.564 -14.228 1.864 1.00 87.00 98 LEU A CA 1
ATOM 682 C C . LEU A 1 98 ? -12.151 -12.978 2.654 1.00 87.00 98 LEU A C 1
ATOM 684 O O . LEU A 1 98 ? -12.958 -12.070 2.827 1.00 87.00 98 LEU A O 1
ATOM 688 N N . GLU A 1 99 ? -10.907 -12.926 3.130 1.00 89.62 99 GLU A N 1
ATOM 689 C CA . GLU A 1 99 ? -10.381 -11.761 3.849 1.00 89.62 99 GLU A CA 1
ATOM 690 C C . GLU A 1 99 ? -10.259 -10.550 2.921 1.00 89.62 99 GLU A C 1
ATOM 692 O O . GLU A 1 99 ? -10.618 -9.440 3.314 1.00 89.62 99 GLU A O 1
ATOM 697 N N . CYS A 1 100 ? -9.829 -10.761 1.674 1.00 92.38 100 CYS A N 1
ATOM 698 C CA . CYS A 1 100 ? -9.823 -9.714 0.658 1.00 92.38 100 CYS A CA 1
ATOM 699 C C . CYS A 1 100 ? -11.229 -9.145 0.420 1.00 92.38 100 CYS A C 1
ATOM 701 O O . CYS A 1 100 ? -11.405 -7.930 0.483 1.00 92.38 100 CYS A O 1
ATOM 703 N N . GLU A 1 101 ? -12.241 -9.997 0.222 1.00 89.94 101 GLU A N 1
ATOM 704 C CA . GLU A 1 101 ? -13.633 -9.556 0.034 1.00 89.94 101 GLU A CA 1
ATOM 705 C C . GLU A 1 101 ? -14.187 -8.812 1.252 1.00 89.94 101 GLU A C 1
ATOM 707 O O . GLU A 1 101 ? -14.906 -7.825 1.101 1.00 89.94 101 GLU A O 1
ATOM 712 N N . GLN A 1 102 ? -13.849 -9.253 2.468 1.00 87.94 102 GLN A N 1
ATOM 713 C CA . GLN A 1 102 ? -14.235 -8.541 3.686 1.00 87.94 102 GLN A CA 1
ATOM 714 C C . GLN A 1 102 ? -13.663 -7.124 3.687 1.00 87.94 102 GLN A C 1
ATOM 716 O O . GLN A 1 102 ? -14.412 -6.170 3.887 1.00 87.94 102 GLN A O 1
ATOM 721 N N . ILE A 1 103 ? -12.365 -6.974 3.412 1.00 91.25 103 ILE A N 1
ATOM 722 C CA . ILE A 1 103 ? -11.700 -5.667 3.370 1.00 91.25 103 ILE A CA 1
ATOM 723 C C . ILE A 1 103 ? -12.310 -4.775 2.277 1.00 91.25 103 ILE A C 1
ATOM 725 O O . ILE A 1 103 ? -12.620 -3.617 2.563 1.00 91.25 103 ILE A O 1
ATOM 729 N N . ILE A 1 104 ? -12.543 -5.306 1.068 1.00 91.94 104 ILE A N 1
ATOM 730 C CA . ILE A 1 104 ? -13.217 -4.579 -0.025 1.00 91.94 104 ILE A CA 1
ATOM 731 C C . ILE A 1 104 ? -14.604 -4.114 0.428 1.00 91.94 104 ILE A C 1
ATOM 733 O O . ILE A 1 104 ? -14.930 -2.936 0.304 1.00 91.94 104 ILE A O 1
ATOM 737 N N . SER A 1 105 ? -15.410 -5.011 1.004 1.00 88.94 105 SER A N 1
ATOM 738 C CA . SER A 1 105 ? -16.767 -4.693 1.457 1.00 88.94 105 SER A CA 1
ATOM 739 C C . SER A 1 105 ? -16.778 -3.594 2.520 1.00 88.94 105 SER A C 1
ATOM 741 O O . SER A 1 105 ? -17.668 -2.740 2.503 1.00 88.94 105 SER A O 1
ATOM 743 N N . VAL A 1 106 ? -15.815 -3.600 3.449 1.00 88.62 106 VAL A N 1
ATOM 744 C CA . VAL A 1 106 ? -15.677 -2.536 4.451 1.00 88.62 106 VAL A CA 1
ATOM 745 C C . VAL A 1 106 ? -15.318 -1.212 3.783 1.00 88.62 106 VAL A C 1
ATOM 747 O O . VAL A 1 106 ? -15.985 -0.210 4.038 1.00 88.62 106 VAL A O 1
ATOM 750 N N . ALA A 1 107 ? -14.314 -1.207 2.905 1.00 90.75 107 ALA A N 1
ATOM 751 C CA . ALA A 1 107 ? -13.855 0.000 2.229 1.00 90.75 107 ALA A CA 1
ATOM 752 C C . ALA A 1 107 ? -14.954 0.628 1.349 1.00 90.75 107 ALA A C 1
ATOM 754 O O . ALA A 1 107 ? -15.186 1.833 1.426 1.00 90.75 107 ALA A O 1
ATOM 755 N N . GLU A 1 108 ? -15.694 -0.183 0.587 1.00 90.75 108 GLU A N 1
ATOM 756 C CA . GLU A 1 108 ? -16.852 0.263 -0.208 1.00 90.75 108 GLU A CA 1
ATOM 757 C C . GLU A 1 108 ? -17.978 0.826 0.676 1.00 90.75 108 GLU A C 1
ATOM 759 O O . GLU A 1 108 ? -18.637 1.792 0.297 1.00 90.75 108 GLU A O 1
ATOM 764 N N . THR A 1 109 ? -18.177 0.274 1.880 1.00 88.25 109 THR A N 1
ATOM 765 C CA . THR A 1 109 ? -19.175 0.794 2.834 1.00 88.25 109 THR A CA 1
ATOM 766 C C . THR A 1 109 ? -18.765 2.148 3.418 1.00 88.25 109 THR A C 1
ATOM 768 O O . THR A 1 109 ? -19.621 3.009 3.620 1.00 88.25 109 THR A O 1
ATOM 771 N N . ILE A 1 110 ? -17.471 2.352 3.692 1.00 88.25 110 ILE A N 1
ATOM 772 C CA . ILE A 1 110 ? -16.945 3.654 4.133 1.00 88.25 110 ILE A CA 1
ATOM 773 C C . ILE A 1 110 ? -17.098 4.687 3.008 1.00 88.25 110 ILE A C 1
ATOM 775 O O . ILE A 1 110 ? -17.519 5.819 3.260 1.00 88.25 110 ILE A O 1
ATOM 779 N N . GLY A 1 111 ? -16.799 4.269 1.777 1.00 87.00 111 GLY A N 1
ATOM 780 C CA . GLY A 1 111 ? -16.902 5.069 0.566 1.00 87.00 111 GLY A CA 1
ATOM 781 C C . GLY A 1 111 ? -15.578 5.715 0.153 1.00 87.00 111 GLY A C 1
ATOM 782 O O . GLY A 1 111 ? -14.723 6.042 0.976 1.00 87.00 111 GLY A O 1
ATOM 783 N N . PHE A 1 112 ? -15.431 5.922 -1.155 1.00 88.31 112 PHE A N 1
ATOM 784 C CA . PHE A 1 112 ? -14.258 6.533 -1.778 1.00 88.31 112 PHE A CA 1
ATOM 785 C C . PHE A 1 112 ? -14.570 7.957 -2.223 1.00 88.31 112 PHE A C 1
ATOM 787 O O . PHE A 1 112 ? -15.694 8.260 -2.627 1.00 88.31 112 PHE A O 1
ATOM 794 N N . LYS A 1 113 ? -13.559 8.826 -2.191 1.00 86.62 113 LYS A N 1
ATOM 795 C CA . LYS A 1 113 ? -13.601 10.099 -2.912 1.00 86.62 113 LYS A CA 1
ATOM 796 C C . LYS A 1 113 ? -12.796 9.970 -4.193 1.00 86.62 113 LYS A C 1
ATOM 798 O O . LYS A 1 113 ? -11.687 9.441 -4.166 1.00 86.62 113 LYS A O 1
ATOM 803 N N . ASP A 1 114 ? -13.324 10.503 -5.285 1.00 82.00 114 ASP A N 1
ATOM 804 C CA . ASP A 1 114 ? -12.549 10.656 -6.510 1.00 82.00 114 ASP A CA 1
ATOM 805 C C . ASP A 1 114 ? -11.460 11.704 -6.275 1.00 82.00 114 ASP A C 1
ATOM 807 O O . ASP A 1 114 ? -11.747 12.852 -5.923 1.00 82.00 114 ASP A O 1
ATOM 811 N N . VAL A 1 115 ? -10.203 11.300 -6.439 1.00 77.69 115 VAL A N 1
ATOM 812 C CA . VAL A 1 115 ? -9.055 12.201 -6.354 1.00 77.69 115 VAL A CA 1
ATOM 813 C C . VAL A 1 115 ? -8.572 12.502 -7.762 1.00 77.69 115 VAL A C 1
ATOM 815 O O . VAL A 1 115 ? -8.363 11.588 -8.553 1.00 77.69 115 VAL A O 1
ATOM 818 N N . ASP A 1 116 ? -8.376 13.786 -8.056 1.00 75.31 116 ASP A N 1
ATOM 819 C CA . ASP A 1 116 ? -7.727 14.281 -9.272 1.00 75.31 116 ASP A CA 1
ATOM 820 C C . ASP A 1 116 ? -6.627 15.270 -8.854 1.00 75.31 116 ASP A C 1
ATOM 822 O O . ASP A 1 116 ? -6.817 16.485 -8.835 1.00 75.31 116 ASP A O 1
ATOM 826 N N . ALA A 1 117 ? -5.492 14.733 -8.394 1.00 65.62 117 ALA A N 1
ATOM 827 C CA . ALA A 1 117 ? -4.370 15.526 -7.875 1.00 65.62 117 ALA A CA 1
ATOM 828 C C . ALA A 1 117 ? -3.174 15.550 -8.847 1.00 65.62 117 ALA A C 1
ATOM 830 O O . ALA A 1 117 ? -2.011 15.636 -8.447 1.00 65.62 117 ALA A O 1
ATOM 831 N N . GLY A 1 118 ? -3.451 15.444 -10.151 1.00 66.88 118 GLY A N 1
ATOM 832 C CA . GLY A 1 118 ? -2.480 15.541 -11.249 1.00 66.88 118 GLY A CA 1
ATOM 833 C C . GLY A 1 118 ? -1.555 14.328 -11.433 1.00 66.88 118 GLY A C 1
ATOM 834 O O . GLY A 1 118 ? -1.242 13.973 -12.574 1.00 66.88 118 GLY A O 1
ATOM 835 N N . LYS A 1 119 ? -1.121 13.681 -10.341 1.00 68.50 119 LYS A N 1
ATOM 836 C CA . LYS A 1 119 ? -0.343 12.424 -10.358 1.00 68.50 119 LYS A CA 1
ATOM 837 C C . LYS A 1 119 ? -1.226 11.179 -10.309 1.00 68.50 119 LYS A C 1
ATOM 839 O O . LYS A 1 119 ? -0.837 10.139 -10.831 1.00 68.50 119 LYS A O 1
ATOM 844 N N . ASN A 1 120 ? -2.385 11.288 -9.678 1.00 76.00 120 ASN A N 1
ATOM 845 C CA . ASN A 1 120 ? -3.258 10.170 -9.381 1.00 76.00 120 ASN A CA 1
ATOM 846 C C . ASN A 1 120 ? -4.707 10.591 -9.681 1.00 76.00 120 ASN A C 1
ATOM 848 O O . ASN A 1 120 ? -5.186 11.616 -9.186 1.00 76.00 120 ASN A O 1
ATOM 852 N N . THR A 1 121 ? -5.347 9.830 -10.561 1.00 79.62 121 THR A N 1
ATOM 853 C CA . THR A 1 121 ? -6.759 9.943 -10.911 1.00 79.62 121 THR A CA 1
ATOM 854 C C . THR A 1 121 ? -7.399 8.621 -10.542 1.00 79.62 121 THR A C 1
ATOM 856 O O . THR A 1 121 ? -7.255 7.672 -11.289 1.00 79.62 121 THR A O 1
ATOM 859 N N . GLN A 1 122 ? -7.998 8.490 -9.364 1.00 82.06 122 GLN A N 1
ATOM 860 C CA . GLN A 1 122 ? -8.694 7.267 -8.950 1.00 82.06 122 GLN A CA 1
ATOM 861 C C . GLN A 1 122 ? -9.511 7.527 -7.685 1.00 82.06 122 GLN A C 1
ATOM 863 O O . GLN A 1 122 ? -9.302 8.526 -6.986 1.00 82.06 122 GLN A O 1
ATOM 868 N N . GLY A 1 123 ? -10.403 6.595 -7.351 1.00 85.06 123 GLY A N 1
ATOM 869 C CA . GLY A 1 123 ? -11.040 6.588 -6.042 1.00 85.06 123 GLY A CA 1
ATOM 870 C C . GLY A 1 123 ? -9.992 6.353 -4.955 1.00 85.06 123 GLY A C 1
ATOM 871 O O . GLY A 1 123 ? -9.227 5.390 -5.027 1.00 85.06 123 GLY A O 1
ATOM 872 N N . ALA A 1 124 ? -9.958 7.212 -3.940 1.00 88.81 124 ALA A N 1
ATOM 873 C CA . ALA A 1 124 ? -9.094 7.046 -2.780 1.00 88.81 124 ALA A CA 1
ATOM 874 C C . ALA A 1 124 ? -9.884 7.089 -1.469 1.00 88.81 124 ALA A C 1
ATOM 876 O O . ALA A 1 124 ? -10.914 7.757 -1.347 1.00 88.81 124 ALA A O 1
ATOM 877 N N . LEU A 1 125 ? -9.366 6.376 -0.478 1.00 90.25 125 LEU A N 1
ATOM 878 C CA . LEU A 1 125 ? -9.845 6.364 0.897 1.00 90.25 125 LEU A CA 1
ATOM 879 C C . LEU A 1 125 ? -8.629 6.239 1.814 1.00 90.25 125 LEU A C 1
ATOM 881 O O . LEU A 1 125 ? -7.740 5.436 1.549 1.00 90.25 125 LEU A O 1
ATOM 885 N N . THR A 1 126 ? -8.596 6.992 2.909 1.00 89.69 126 THR A N 1
ATOM 886 C CA . THR A 1 126 ? -7.600 6.781 3.963 1.00 89.69 126 THR A CA 1
ATOM 887 C C . THR A 1 126 ? -8.284 6.134 5.163 1.00 89.69 126 THR A C 1
ATOM 889 O O . THR A 1 126 ? -9.216 6.688 5.750 1.00 89.69 126 THR A O 1
ATOM 892 N N . TRP A 1 127 ? -7.816 4.946 5.527 1.00 89.38 127 TRP A N 1
ATOM 893 C CA . TRP A 1 127 ? -8.330 4.151 6.634 1.00 89.38 127 TRP A CA 1
ATOM 894 C C . TRP A 1 127 ? -7.205 3.919 7.644 1.00 89.38 127 TRP A C 1
ATOM 896 O O . TRP A 1 127 ? -6.134 3.408 7.320 1.00 89.38 127 TRP A O 1
ATOM 906 N N . LEU A 1 128 ? -7.452 4.316 8.890 1.00 89.25 128 LEU A N 1
ATOM 907 C CA . LEU A 1 128 ? -6.622 3.948 10.027 1.00 89.25 128 LEU A CA 1
ATOM 908 C C . LEU A 1 128 ? -6.916 2.509 10.441 1.00 89.25 128 LEU A C 1
ATOM 910 O O . LEU A 1 128 ? -7.965 2.217 11.027 1.00 89.25 128 LEU A O 1
ATOM 914 N N . LEU A 1 129 ? -5.990 1.618 10.106 1.00 87.19 129 LEU A N 1
ATOM 915 C CA . LEU A 1 129 ? -6.115 0.203 10.409 1.00 87.19 129 LEU A CA 1
ATOM 916 C C . LEU A 1 129 ? -6.025 -0.009 11.918 1.00 87.19 129 LEU A C 1
ATOM 918 O O . LEU A 1 129 ? -5.166 0.543 12.606 1.00 87.19 129 LEU A O 1
ATOM 922 N N . ASP A 1 130 ? -6.940 -0.822 12.426 1.00 84.88 130 ASP A N 1
ATOM 923 C CA . ASP A 1 130 ? -6.960 -1.209 13.825 1.00 84.88 130 ASP A CA 1
ATOM 924 C C . ASP A 1 130 ? -5.796 -2.161 14.133 1.00 84.88 130 ASP A C 1
ATOM 926 O O . ASP A 1 130 ? -5.623 -3.168 13.440 1.00 84.88 130 ASP A O 1
ATOM 930 N N . GLU A 1 131 ? -5.016 -1.842 15.171 1.00 84.56 131 GLU A N 1
ATOM 931 C CA . GLU A 1 131 ? -3.833 -2.619 15.568 1.00 84.56 131 GLU A CA 1
ATOM 932 C C . GLU A 1 131 ? -4.175 -4.083 15.868 1.00 84.56 131 GLU A C 1
ATOM 934 O O . GLU A 1 131 ? -3.498 -4.997 15.409 1.00 84.56 131 GLU A O 1
ATOM 939 N N . GLU A 1 132 ? -5.251 -4.317 16.615 1.00 82.31 132 GLU A N 1
ATOM 940 C CA . GLU A 1 132 ? -5.585 -5.641 17.141 1.00 82.31 132 GLU A CA 1
ATOM 941 C C . GLU A 1 132 ? -6.326 -6.485 16.103 1.00 82.31 132 GLU A C 1
ATOM 943 O O . GLU A 1 132 ? -6.108 -7.693 16.010 1.00 82.31 132 GLU A O 1
ATOM 948 N N . ALA A 1 133 ? -7.202 -5.858 15.316 1.00 81.06 133 ALA A N 1
ATOM 949 C CA . ALA A 1 133 ? -8.072 -6.576 14.391 1.00 81.06 133 ALA A CA 1
ATOM 950 C C . ALA A 1 133 ? -7.443 -6.865 13.023 1.00 81.06 133 ALA A C 1
ATOM 952 O O . ALA A 1 133 ? -7.770 -7.882 12.405 1.00 81.06 133 ALA A O 1
ATOM 953 N N . LEU A 1 134 ? -6.571 -5.978 12.528 1.00 85.75 134 LEU A N 1
ATOM 954 C CA . LEU A 1 134 ? -6.096 -6.033 11.144 1.00 85.75 134 LEU A CA 1
ATOM 955 C C . LEU A 1 134 ? -4.585 -5.824 11.025 1.00 85.75 134 LEU A C 1
ATOM 957 O O . LEU A 1 134 ? -3.911 -6.692 10.472 1.00 85.75 134 LEU A O 1
ATOM 961 N N . LEU A 1 135 ? -4.038 -4.727 11.558 1.00 88.75 135 LEU A N 1
ATOM 962 C CA . LEU A 1 135 ? -2.635 -4.359 11.337 1.00 88.75 135 LEU A CA 1
ATOM 963 C C . LEU A 1 135 ? -1.663 -5.373 11.958 1.00 88.75 135 LEU A C 1
ATOM 965 O O . LEU A 1 135 ? -0.776 -5.866 11.266 1.00 88.75 135 LEU A O 1
ATOM 969 N N . GLY A 1 136 ? -1.863 -5.728 13.229 1.00 89.88 136 GLY A N 1
ATOM 970 C CA . GLY A 1 136 ? -1.036 -6.684 13.962 1.00 89.88 136 GLY A CA 1
ATOM 971 C C . GLY A 1 136 ? -1.088 -8.094 13.367 1.00 89.88 136 GLY A C 1
ATOM 972 O O . GLY A 1 136 ? -0.032 -8.651 13.061 1.00 89.88 136 GLY A O 1
ATOM 973 N N . PRO A 1 137 ? -2.277 -8.686 13.128 1.00 89.00 137 PRO A N 1
ATOM 974 C CA . PRO A 1 137 ? -2.380 -9.982 12.458 1.00 89.00 137 PRO A CA 1
ATOM 975 C C . PRO A 1 137 ? -1.743 -10.002 11.060 1.00 89.00 137 PRO A C 1
ATOM 977 O O . PRO A 1 137 ? -1.039 -10.959 10.733 1.00 89.00 137 PRO A O 1
ATOM 980 N N . LEU A 1 138 ? -1.944 -8.953 10.252 1.00 90.75 138 LEU A N 1
ATOM 981 C CA . LEU A 1 138 ? -1.324 -8.819 8.930 1.00 90.75 138 LEU A CA 1
ATOM 982 C C . LEU A 1 138 ? 0.204 -8.734 9.038 1.00 90.75 138 LEU A C 1
ATOM 984 O O . LEU A 1 138 ? 0.917 -9.465 8.350 1.00 90.75 138 LEU A O 1
ATOM 988 N N . PHE A 1 139 ? 0.707 -7.895 9.946 1.00 93.00 139 PHE A N 1
ATOM 989 C CA . PHE A 1 139 ? 2.135 -7.758 10.202 1.00 93.00 139 PHE A CA 1
ATOM 990 C C . PHE A 1 139 ? 2.756 -9.082 10.652 1.00 93.00 139 PHE A C 1
ATOM 992 O O . PHE A 1 139 ? 3.746 -9.506 10.065 1.00 93.00 139 PHE A O 1
ATOM 999 N N . HIS A 1 140 ? 2.159 -9.781 11.622 1.00 91.00 140 HIS A N 1
ATOM 1000 C CA . HIS A 1 140 ? 2.674 -11.059 12.120 1.00 91.00 140 HIS A CA 1
ATOM 1001 C C . HIS A 1 140 ? 2.756 -12.140 11.035 1.00 91.00 140 HIS A C 1
ATOM 1003 O O . HIS A 1 140 ? 3.702 -12.927 11.041 1.00 91.00 140 HIS A O 1
ATOM 1009 N N . ARG A 1 141 ? 1.807 -12.180 10.086 1.00 90.19 141 ARG A N 1
ATOM 1010 C CA . ARG A 1 141 ? 1.885 -13.102 8.937 1.00 90.19 141 ARG A CA 1
ATOM 1011 C C . ARG A 1 141 ? 3.108 -12.815 8.067 1.00 90.19 141 ARG A C 1
ATOM 1013 O O . ARG A 1 141 ? 3.763 -13.752 7.621 1.00 90.19 141 ARG A O 1
ATOM 1020 N N . CYS A 1 142 ? 3.416 -11.542 7.837 1.00 92.69 142 CYS A N 1
ATOM 1021 C CA . CYS A 1 142 ? 4.488 -11.124 6.936 1.00 92.69 142 CYS A CA 1
ATOM 1022 C C . CYS A 1 142 ? 5.865 -11.056 7.604 1.00 92.69 142 CYS A C 1
ATOM 1024 O O . CYS A 1 142 ? 6.863 -11.299 6.933 1.00 92.69 142 CYS A O 1
ATOM 1026 N N . GLN A 1 143 ? 5.934 -10.745 8.903 1.00 93.25 143 GLN A N 1
ATOM 1027 C CA . GLN A 1 143 ? 7.163 -10.426 9.639 1.00 93.25 143 GLN A CA 1
ATOM 1028 C C . GLN A 1 143 ? 8.331 -11.397 9.391 1.00 93.25 143 GLN A C 1
ATOM 1030 O O . GLN A 1 143 ? 9.438 -10.902 9.182 1.00 93.25 143 GLN A O 1
ATOM 1035 N N . PRO A 1 144 ? 8.146 -12.736 9.342 1.00 91.94 144 PRO A N 1
ATOM 1036 C CA . PRO A 1 144 ? 9.252 -13.666 9.089 1.00 91.94 144 PRO A CA 1
ATOM 1037 C C . PRO A 1 144 ? 9.945 -13.492 7.728 1.00 91.94 144 PRO A C 1
ATOM 1039 O O . PRO A 1 144 ? 11.044 -14.006 7.531 1.00 91.94 144 PRO A O 1
ATOM 1042 N N . PHE A 1 145 ? 9.300 -12.798 6.791 1.00 92.38 145 PHE A N 1
ATOM 1043 C CA . PHE A 1 145 ? 9.749 -12.596 5.414 1.00 92.38 145 PHE A CA 1
ATOM 1044 C C . PHE A 1 145 ? 10.171 -11.155 5.123 1.00 92.38 145 PHE A C 1
ATOM 1046 O O . PHE A 1 145 ? 10.610 -10.855 4.013 1.00 92.38 145 PHE A O 1
ATOM 1053 N N . LEU A 1 146 ? 10.023 -10.261 6.100 1.00 93.12 146 LEU A N 1
ATOM 1054 C CA . LEU A 1 146 ? 10.394 -8.858 5.977 1.00 93.12 146 LEU A CA 1
ATOM 1055 C C . LEU A 1 146 ? 11.836 -8.641 6.467 1.00 93.12 146 LEU A C 1
ATOM 1057 O O . LEU A 1 146 ? 12.290 -9.350 7.369 1.00 93.12 146 LEU A O 1
ATOM 1061 N N . PRO A 1 147 ? 12.572 -7.656 5.919 1.00 92.31 147 PRO A N 1
ATOM 1062 C CA . PRO A 1 147 ? 13.911 -7.338 6.403 1.00 92.31 147 PRO A CA 1
ATOM 1063 C C . PRO A 1 147 ? 13.882 -6.974 7.892 1.00 92.31 147 PRO A C 1
ATOM 1065 O O . PRO A 1 147 ? 13.204 -6.039 8.298 1.00 92.31 147 PRO A O 1
ATOM 1068 N N . ALA A 1 148 ? 14.629 -7.672 8.744 1.00 91.69 148 ALA A N 1
ATOM 1069 C CA . ALA A 1 148 ? 14.679 -7.300 10.163 1.00 91.69 148 ALA A CA 1
ATOM 1070 C C . ALA A 1 148 ? 15.299 -5.905 10.373 1.00 91.69 148 ALA A C 1
ATOM 1072 O O . ALA A 1 148 ? 14.966 -5.219 11.339 1.00 91.69 148 ALA A O 1
ATOM 1073 N N . ILE A 1 149 ? 16.177 -5.502 9.447 1.00 89.06 149 ILE A N 1
ATOM 1074 C CA . ILE A 1 149 ? 16.870 -4.219 9.421 1.00 89.06 149 ILE A CA 1
ATOM 1075 C C . ILE A 1 149 ? 16.442 -3.433 8.179 1.00 89.06 149 ILE A C 1
ATOM 1077 O O . ILE A 1 149 ? 16.375 -4.004 7.089 1.00 89.06 149 ILE A O 1
ATOM 1081 N N . GLY A 1 150 ? 16.142 -2.146 8.353 1.00 84.62 150 GLY A N 1
ATOM 1082 C CA . GLY A 1 150 ? 15.664 -1.270 7.288 1.00 84.62 150 GLY A CA 1
ATOM 1083 C C . GLY A 1 150 ? 16.670 -1.153 6.135 1.00 84.62 150 GLY A C 1
ATOM 1084 O O . GLY A 1 150 ? 17.862 -0.977 6.388 1.00 84.62 150 GLY A O 1
ATOM 1085 N N . PRO A 1 151 ? 16.228 -1.260 4.870 1.00 78.00 151 PRO A N 1
ATOM 1086 C CA . PRO A 1 151 ? 17.133 -1.347 3.724 1.00 78.00 151 PRO A CA 1
ATOM 1087 C C . PRO A 1 151 ? 17.764 -0.010 3.312 1.00 78.00 151 PRO A C 1
ATOM 1089 O O . PRO A 1 151 ? 18.731 -0.021 2.560 1.00 78.00 151 PRO A O 1
ATOM 1092 N N . ALA A 1 152 ? 17.220 1.129 3.756 1.00 73.19 152 ALA A N 1
ATOM 1093 C CA . ALA A 1 152 ? 17.663 2.450 3.301 1.00 73.19 152 ALA A CA 1
ATOM 1094 C C . ALA A 1 152 ? 18.549 3.185 4.319 1.00 73.19 152 ALA A C 1
ATOM 1096 O O . ALA A 1 152 ? 19.468 3.894 3.916 1.00 73.19 152 ALA A O 1
ATOM 1097 N N . ALA A 1 153 ? 18.258 3.049 5.619 1.00 75.56 153 ALA A N 1
ATOM 1098 C CA . ALA A 1 153 ? 19.008 3.697 6.707 1.00 75.56 153 ALA A CA 1
ATOM 1099 C C . ALA A 1 153 ? 19.218 2.784 7.927 1.00 75.56 153 ALA A C 1
ATOM 1101 O O . ALA A 1 153 ? 19.466 3.252 9.043 1.00 75.56 153 ALA A O 1
ATOM 1102 N N . GLY A 1 154 ? 19.072 1.472 7.743 1.00 83.62 154 GLY A N 1
ATOM 1103 C CA . GLY A 1 154 ? 19.074 0.518 8.839 1.00 83.62 154 GLY A CA 1
ATOM 1104 C C . GLY A 1 154 ? 17.846 0.648 9.739 1.00 83.62 154 GLY A C 1
ATOM 1105 O O . GLY A 1 154 ? 16.780 1.120 9.342 1.00 83.62 154 GLY A O 1
ATOM 1106 N N . GLY A 1 155 ? 18.017 0.226 10.988 1.00 88.12 155 GLY A N 1
ATOM 1107 C CA . GLY A 1 155 ? 16.989 0.310 12.015 1.00 88.12 155 GLY A CA 1
ATOM 1108 C C . GLY A 1 155 ? 16.104 -0.923 12.130 1.00 88.12 155 GLY A C 1
ATOM 1109 O O . GLY A 1 155 ? 15.954 -1.669 11.170 1.00 88.12 155 GLY A O 1
ATOM 1110 N N . ASP A 1 156 ? 15.542 -1.156 13.311 1.00 93.62 156 ASP A N 1
ATOM 1111 C CA . ASP A 1 156 ? 14.802 -2.389 13.593 1.00 93.62 156 ASP A CA 1
ATOM 1112 C C . ASP A 1 156 ? 13.354 -2.291 13.084 1.00 93.62 156 ASP A C 1
ATOM 1114 O O . ASP A 1 156 ? 12.669 -1.285 13.308 1.00 93.62 156 ASP A O 1
ATOM 1118 N N . LEU A 1 157 ? 12.879 -3.342 12.407 1.00 95.44 157 LEU A N 1
ATOM 1119 C CA . LEU A 1 157 ? 11.499 -3.428 11.925 1.00 95.44 157 LEU A CA 1
ATOM 1120 C C . LEU A 1 157 ? 10.519 -3.378 13.101 1.00 95.44 157 LEU A C 1
ATOM 1122 O O . LEU A 1 157 ? 10.529 -4.247 13.973 1.00 95.44 157 LEU A O 1
ATOM 1126 N N . ALA A 1 158 ? 9.643 -2.376 13.097 1.00 95.06 158 ALA A N 1
ATOM 1127 C CA . ALA A 1 158 ? 8.732 -2.098 14.201 1.00 95.06 158 ALA A CA 1
ATOM 1128 C C . ALA A 1 158 ? 7.247 -2.280 13.863 1.00 95.06 158 ALA A C 1
ATOM 1130 O O . ALA A 1 158 ? 6.422 -2.154 14.766 1.00 95.06 158 ALA A O 1
ATOM 1131 N N . GLY A 1 159 ? 6.903 -2.551 12.601 1.00 95.38 159 GLY A N 1
ATOM 1132 C CA . GLY A 1 159 ? 5.526 -2.822 12.189 1.00 95.38 159 GLY A CA 1
ATOM 1133 C C . GLY A 1 159 ? 5.144 -2.230 10.836 1.00 95.38 159 GLY A C 1
ATOM 1134 O O . GLY A 1 159 ? 5.979 -1.745 10.069 1.00 95.38 159 GLY A O 1
ATOM 1135 N N . LEU A 1 160 ? 3.842 -2.247 10.572 1.00 95.94 160 LEU A N 1
ATOM 1136 C CA . LEU A 1 160 ? 3.203 -1.540 9.467 1.00 95.94 160 LEU A CA 1
ATOM 1137 C C . LEU A 1 160 ? 2.690 -0.177 9.955 1.00 95.94 160 LEU A C 1
ATOM 1139 O O . LEU A 1 160 ? 2.400 0.004 11.136 1.00 95.94 160 LEU A O 1
ATOM 1143 N N . ASN A 1 161 ? 2.579 0.802 9.062 1.00 94.50 161 ASN A N 1
ATOM 1144 C CA . ASN A 1 161 ? 2.004 2.101 9.395 1.00 94.50 161 ASN A CA 1
ATOM 1145 C C . ASN A 1 161 ? 0.473 1.978 9.457 1.00 94.50 161 ASN A C 1
ATOM 1147 O O . ASN A 1 161 ? -0.144 1.473 8.515 1.00 94.50 161 ASN A O 1
ATOM 1151 N N . ALA A 1 162 ? -0.144 2.443 10.549 1.00 91.75 162 ALA A N 1
ATOM 1152 C CA . ALA A 1 162 ? -1.591 2.340 10.739 1.00 91.75 162 ALA A CA 1
ATOM 1153 C C . ALA A 1 162 ? -2.370 3.221 9.755 1.00 91.75 162 ALA A C 1
ATOM 1155 O O . ALA A 1 162 ? -3.510 2.907 9.416 1.00 91.75 162 ALA A O 1
ATOM 1156 N N . ARG A 1 163 ? -1.765 4.320 9.278 1.00 92.00 163 ARG A N 1
ATOM 1157 C CA . ARG A 1 163 ? -2.358 5.163 8.237 1.00 92.00 163 ARG A CA 1
ATOM 1158 C C . ARG A 1 163 ? -2.226 4.463 6.892 1.00 92.00 163 ARG A C 1
ATOM 1160 O O . ARG A 1 163 ? -1.170 4.524 6.267 1.00 92.00 163 ARG A O 1
ATOM 1167 N N . CYS A 1 164 ? -3.306 3.819 6.464 1.00 91.81 164 CYS A N 1
ATOM 1168 C CA . CYS A 1 164 ? -3.351 3.069 5.224 1.00 91.81 164 CYS A CA 1
ATOM 1169 C C . CYS A 1 164 ? -4.169 3.796 4.159 1.00 91.81 164 CYS A C 1
ATOM 1171 O O . CYS A 1 164 ? -5.260 4.303 4.436 1.00 91.81 164 CYS A O 1
ATOM 1173 N N . ARG A 1 165 ? -3.643 3.846 2.934 1.00 91.81 165 ARG A N 1
ATOM 1174 C CA . ARG A 1 165 ? -4.343 4.433 1.792 1.00 91.81 165 ARG A CA 1
ATOM 1175 C C . ARG A 1 165 ? -4.857 3.341 0.869 1.00 91.81 165 ARG A C 1
ATOM 1177 O O . ARG A 1 165 ? -4.116 2.449 0.481 1.00 91.81 165 ARG A O 1
ATOM 1184 N N . PHE A 1 166 ? -6.134 3.430 0.534 1.00 93.50 166 PHE A N 1
ATOM 1185 C CA . PHE A 1 166 ? -6.844 2.527 -0.352 1.00 93.50 166 PHE A CA 1
ATOM 1186 C C . PHE A 1 166 ? -7.027 3.209 -1.700 1.00 93.50 166 PHE A C 1
ATOM 1188 O O . PHE A 1 166 ? -7.508 4.344 -1.756 1.00 93.50 166 PHE A O 1
ATOM 1195 N N . TYR A 1 167 ? -6.695 2.499 -2.771 1.00 93.19 167 TYR A N 1
ATOM 1196 C CA . TYR A 1 167 ? -6.903 2.925 -4.146 1.00 93.19 167 TYR A CA 1
ATOM 1197 C C . TYR A 1 167 ? -7.890 1.987 -4.833 1.00 93.19 167 TYR A C 1
ATOM 1199 O O . TYR A 1 167 ? -7.715 0.767 -4.831 1.00 93.19 167 TYR A O 1
ATOM 1207 N N . ARG A 1 168 ? -8.922 2.586 -5.423 1.00 92.56 168 ARG A N 1
ATOM 1208 C CA . ARG A 1 168 ? -10.010 1.916 -6.130 1.00 92.56 168 ARG A CA 1
ATOM 1209 C C . ARG A 1 168 ? -9.969 2.319 -7.596 1.00 92.56 168 ARG A C 1
ATOM 1211 O O . ARG A 1 168 ? -10.195 3.487 -7.914 1.00 92.56 168 ARG A O 1
ATOM 1218 N N . TYR A 1 169 ? -9.725 1.350 -8.472 1.00 90.44 169 TYR A N 1
ATOM 1219 C CA . TYR A 1 169 ? -9.613 1.570 -9.916 1.00 90.44 169 TYR A CA 1
ATOM 1220 C C . TYR A 1 169 ? -10.822 1.020 -10.666 1.00 90.44 169 TYR A C 1
ATOM 1222 O O . TYR A 1 169 ? -11.197 -0.143 -10.506 1.00 90.44 169 TYR A O 1
ATOM 1230 N N . GLN A 1 170 ? -11.406 1.847 -11.527 1.00 88.06 170 GLN A N 1
ATOM 1231 C CA . GLN A 1 170 ? -12.483 1.460 -12.428 1.00 88.06 170 GLN A CA 1
ATOM 1232 C C . GLN A 1 170 ? -11.920 0.876 -13.738 1.00 88.06 170 GLN A C 1
ATOM 1234 O O . GLN A 1 170 ? -11.046 1.481 -14.361 1.00 88.06 170 GLN A O 1
ATOM 1239 N N . PRO A 1 171 ? -12.438 -0.263 -14.228 1.00 85.00 171 PRO A N 1
ATOM 1240 C CA . PRO A 1 171 ? -12.056 -0.788 -15.534 1.00 85.00 171 PRO A CA 1
ATOM 1241 C C . PRO A 1 171 ? -12.422 0.160 -16.678 1.00 85.00 171 PRO A C 1
ATOM 1243 O O . PRO A 1 171 ? -13.525 0.710 -16.715 1.00 85.00 171 PRO A O 1
ATOM 1246 N N . ASN A 1 172 ? -11.537 0.263 -17.674 1.00 80.38 172 ASN A N 1
ATOM 1247 C CA . ASN A 1 172 ? -11.711 1.092 -18.871 1.00 80.38 172 ASN A CA 1
ATOM 1248 C C . ASN A 1 172 ? -11.972 2.582 -18.562 1.00 80.38 172 ASN A C 1
ATOM 1250 O O . ASN A 1 172 ? -12.651 3.262 -19.334 1.00 80.38 172 ASN A O 1
ATOM 1254 N N . SER A 1 173 ? -11.475 3.086 -17.431 1.00 81.69 173 SER A N 1
ATOM 1255 C CA . SER A 1 173 ? -11.598 4.490 -17.041 1.00 81.69 173 SER A CA 1
ATOM 1256 C C . SER A 1 173 ? -10.291 5.260 -17.282 1.00 81.69 173 SER A C 1
ATOM 1258 O O . SER A 1 173 ? -9.307 4.720 -17.790 1.00 81.69 173 SER A O 1
ATOM 1260 N N . LYS A 1 174 ? -10.283 6.543 -16.899 1.00 79.69 174 LYS A N 1
ATOM 1261 C CA . LYS A 1 174 ? -9.065 7.364 -16.824 1.00 79.69 174 LYS A CA 1
ATOM 1262 C C . LYS A 1 174 ? -8.223 7.058 -15.579 1.00 79.69 174 LYS A C 1
ATOM 1264 O O . LYS A 1 174 ? -7.328 7.846 -15.264 1.00 79.69 174 LYS A O 1
ATOM 1269 N N . ASP A 1 175 ? -8.553 6.006 -14.829 1.00 87.25 175 ASP A N 1
ATOM 1270 C CA . ASP A 1 175 ? -7.939 5.807 -13.532 1.00 87.25 175 ASP A CA 1
ATOM 1271 C C . ASP A 1 175 ? -6.489 5.374 -13.690 1.00 87.25 175 ASP A C 1
ATOM 1273 O O . ASP A 1 175 ? -6.194 4.346 -14.300 1.00 87.25 175 ASP A O 1
ATOM 1277 N N . THR A 1 176 ? -5.578 6.190 -13.170 1.00 82.56 176 THR A N 1
ATOM 1278 C CA . THR A 1 176 ? -4.139 5.987 -13.317 1.00 82.56 176 THR A CA 1
ATOM 1279 C C . THR A 1 176 ? -3.410 6.489 -12.090 1.00 82.56 176 THR A C 1
ATOM 1281 O O . THR A 1 176 ? -3.829 7.449 -11.439 1.00 82.56 176 THR A O 1
ATOM 1284 N N . PHE A 1 177 ? -2.271 5.870 -11.807 1.00 89.44 177 PHE A N 1
ATOM 1285 C CA . PHE A 1 177 ? -1.280 6.467 -10.930 1.00 89.44 177 PHE A CA 1
ATOM 1286 C C . PHE A 1 177 ? -0.001 6.616 -11.728 1.00 89.44 177 PHE A C 1
ATOM 1288 O O . PHE A 1 177 ? 0.670 5.632 -12.000 1.00 89.44 177 PHE A O 1
ATOM 1295 N N . ARG A 1 178 ? 0.288 7.846 -12.148 1.00 90.50 178 ARG A N 1
ATOM 1296 C CA . ARG A 1 178 ? 1.418 8.175 -13.019 1.00 90.50 178 ARG A CA 1
ATOM 1297 C C . ARG A 1 178 ? 2.761 7.824 -12.361 1.00 90.50 178 ARG A C 1
ATOM 1299 O O . ARG A 1 178 ? 2.820 7.762 -11.131 1.00 90.50 178 ARG A O 1
ATOM 1306 N N . PRO A 1 179 ? 3.842 7.685 -13.153 1.00 93.94 179 PRO A N 1
ATOM 1307 C CA . PRO A 1 179 ? 5.175 7.408 -12.632 1.00 93.94 179 PRO A CA 1
ATOM 1308 C C . PRO A 1 179 ? 5.580 8.342 -11.484 1.00 93.94 179 PRO A C 1
ATOM 1310 O O . PRO A 1 179 ? 5.523 9.569 -11.619 1.00 93.94 179 PRO A O 1
ATOM 1313 N N . HIS A 1 180 ? 5.972 7.761 -10.351 1.00 93.12 180 HIS A N 1
ATOM 1314 C CA . HIS A 1 180 ? 6.363 8.475 -9.139 1.00 93.12 180 HIS A CA 1
ATOM 1315 C C . HIS A 1 180 ? 7.323 7.655 -8.263 1.00 93.12 180 HIS A C 1
ATOM 1317 O O . HIS A 1 180 ? 7.553 6.467 -8.485 1.00 93.12 180 HIS A O 1
ATOM 1323 N N . LEU A 1 181 ? 7.898 8.338 -7.273 1.00 92.75 181 LEU A N 1
ATOM 1324 C CA . LEU A 1 181 ? 8.628 7.739 -6.162 1.00 92.75 181 LEU A CA 1
ATOM 1325 C C . LEU A 1 181 ? 7.760 7.843 -4.911 1.00 92.75 181 LEU A C 1
ATOM 1327 O O . LEU A 1 181 ? 7.060 8.844 -4.727 1.00 92.75 181 LEU A O 1
ATOM 1331 N N . ASP A 1 182 ? 7.822 6.823 -4.064 1.00 93.06 182 ASP A N 1
ATOM 1332 C CA . ASP A 1 182 ? 7.158 6.845 -2.769 1.00 93.06 182 ASP A CA 1
ATOM 1333 C C . ASP A 1 182 ? 8.072 7.456 -1.713 1.00 93.06 182 ASP A C 1
ATOM 1335 O O . ASP A 1 182 ? 9.168 6.957 -1.475 1.00 93.06 182 ASP A O 1
ATOM 1339 N N . ASP A 1 183 ? 7.598 8.503 -1.043 1.00 90.69 183 ASP A N 1
ATOM 1340 C CA . ASP A 1 183 ? 8.337 9.168 0.026 1.00 90.69 183 ASP A CA 1
ATOM 1341 C C . ASP A 1 183 ? 8.085 8.515 1.393 1.00 90.69 183 ASP A C 1
ATOM 1343 O O . ASP A 1 183 ? 6.965 8.101 1.727 1.00 90.69 183 ASP A O 1
ATOM 1347 N N . SER A 1 184 ? 9.126 8.491 2.226 1.00 91.06 184 SER A N 1
ATOM 1348 C CA . SER A 1 184 ? 9.030 8.097 3.630 1.00 91.06 184 SER A CA 1
ATOM 1349 C C . SER A 1 184 ? 8.071 9.006 4.404 1.00 91.06 184 SER A C 1
ATOM 1351 O O . SER A 1 184 ? 8.083 10.225 4.233 1.00 91.06 184 SER A O 1
ATOM 1353 N N . SER A 1 185 ? 7.293 8.434 5.320 1.00 90.06 185 SER A N 1
ATOM 1354 C CA . SER A 1 185 ? 6.425 9.157 6.255 1.00 90.06 185 SER A CA 1
ATOM 1355 C C . SER A 1 185 ? 6.737 8.769 7.706 1.00 90.06 185 SER A C 1
ATOM 1357 O O . SER A 1 185 ? 7.181 7.644 7.948 1.00 90.06 185 SER A O 1
ATOM 1359 N N . PRO A 1 186 ? 6.471 9.638 8.696 1.00 92.19 186 PRO A N 1
ATOM 1360 C CA . PRO A 1 186 ? 6.517 9.255 10.104 1.00 92.19 186 PRO A CA 1
ATOM 1361 C C . PRO A 1 186 ? 5.597 8.064 10.406 1.00 92.19 186 PRO A C 1
ATOM 1363 O O . PRO A 1 186 ? 4.571 7.865 9.745 1.00 92.19 186 PRO A O 1
ATOM 1366 N N . GLY A 1 187 ? 5.949 7.273 11.421 1.00 92.25 187 GLY A N 1
ATOM 1367 C CA . GLY A 1 187 ? 5.057 6.231 11.926 1.00 92.25 187 GLY A CA 1
ATOM 1368 C C . GLY A 1 187 ? 3.777 6.847 12.494 1.00 92.25 187 GLY A C 1
ATOM 1369 O O . GLY A 1 187 ? 3.824 7.523 13.520 1.00 92.25 187 GLY A O 1
ATOM 1370 N N . SER A 1 188 ? 2.637 6.610 11.845 1.00 92.06 188 SER A N 1
ATOM 1371 C CA . SER A 1 188 ? 1.344 7.149 12.269 1.00 92.06 188 SER A CA 1
ATOM 1372 C C . SER A 1 188 ? 0.557 6.122 13.078 1.00 92.06 188 SER A C 1
ATOM 1374 O O . SER A 1 188 ? 0.708 4.913 12.895 1.00 92.06 188 SER A O 1
ATOM 1376 N N . GLY A 1 189 ? -0.311 6.601 13.966 1.00 89.38 189 GLY A N 1
ATOM 1377 C CA . GLY A 1 189 ? -1.110 5.743 14.837 1.00 89.38 189 GLY A CA 1
ATOM 1378 C C . GLY A 1 189 ? -2.116 6.521 15.675 1.00 89.38 189 GLY A C 1
ATOM 1379 O O . GLY A 1 189 ? -2.080 7.752 15.742 1.00 89.38 189 GLY A O 1
ATOM 1380 N N . PHE A 1 190 ? -3.034 5.803 16.316 1.00 86.06 190 PHE A N 1
ATOM 1381 C CA . PHE A 1 190 ? -4.016 6.426 17.201 1.00 86.06 190 PHE A CA 1
ATOM 1382 C C . PHE A 1 190 ? -3.346 7.076 18.415 1.00 86.06 190 PHE A C 1
ATOM 1384 O O . PHE A 1 190 ? -2.398 6.533 18.984 1.00 86.06 190 PHE A O 1
ATOM 1391 N N . VAL A 1 191 ? -3.881 8.214 18.859 1.00 83.44 191 VAL A N 1
ATOM 1392 C CA . VAL A 1 191 ? -3.462 8.830 20.123 1.00 83.44 191 VAL A CA 1
ATOM 1393 C C . VAL A 1 191 ? -3.848 7.897 21.28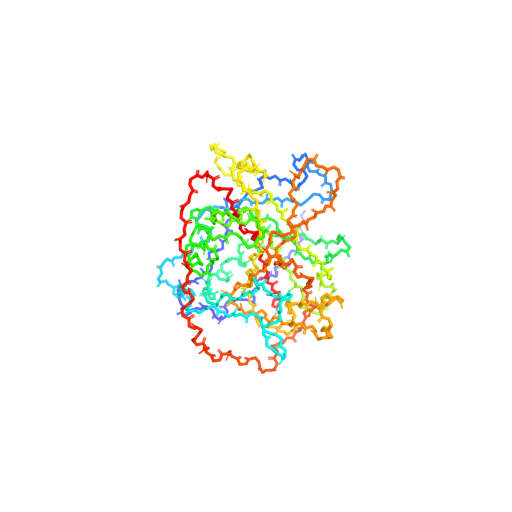1 1.00 83.44 191 VAL A C 1
ATOM 1395 O O . VAL A 1 191 ? -5.023 7.516 21.377 1.00 83.44 191 VAL A O 1
ATOM 1398 N N . PRO A 1 192 ? -2.909 7.524 22.174 1.00 81.12 192 PRO A N 1
ATOM 1399 C CA . PRO A 1 192 ? -3.220 6.710 23.346 1.00 81.12 192 PRO A CA 1
ATOM 1400 C C . PRO A 1 192 ? -4.345 7.328 24.186 1.00 81.12 192 PRO A C 1
ATOM 1402 O O . PRO A 1 192 ? -4.332 8.523 24.466 1.00 81.12 192 PRO A O 1
ATOM 1405 N N . GLY A 1 193 ? -5.337 6.521 24.574 1.00 80.69 193 GLY A N 1
ATOM 1406 C CA . GLY A 1 193 ? -6.493 6.980 25.358 1.00 80.69 193 GLY A CA 1
ATOM 1407 C C . GLY A 1 193 ? -7.601 7.687 24.561 1.00 80.69 193 GLY A C 1
ATOM 1408 O O . GLY A 1 193 ? -8.662 7.947 25.120 1.00 80.69 193 GLY A O 1
ATOM 1409 N N . SER A 1 194 ? -7.430 7.931 23.254 1.00 80.56 194 SER A N 1
ATOM 1410 C CA . SER A 1 194 ? -8.450 8.587 22.406 1.00 80.56 194 SER A CA 1
ATOM 1411 C C . SER A 1 194 ? -9.650 7.704 22.038 1.00 80.56 194 SER A C 1
ATOM 1413 O O . SER A 1 194 ? -10.519 8.125 21.276 1.00 80.56 194 SER A O 1
ATOM 1415 N N . ASN A 1 195 ? -9.696 6.452 22.506 1.00 81.06 195 ASN A N 1
ATOM 1416 C CA . ASN A 1 195 ? -10.666 5.443 22.061 1.00 81.06 195 ASN A CA 1
ATOM 1417 C C . ASN A 1 195 ? -10.707 5.286 20.526 1.00 81.06 195 ASN A C 1
ATOM 1419 O O . ASN A 1 195 ? -11.779 5.125 19.945 1.00 81.06 195 ASN A O 1
ATOM 1423 N N . LYS A 1 196 ? -9.534 5.352 19.874 1.00 80.69 196 LYS A N 1
ATOM 1424 C CA . LYS A 1 196 ? -9.357 5.219 18.415 1.00 80.69 196 LYS A CA 1
ATOM 1425 C C . LYS A 1 196 ? -10.082 6.312 17.608 1.00 80.69 196 LYS A C 1
ATOM 1427 O O . LYS A 1 196 ? -10.477 6.096 16.465 1.00 80.69 196 LYS A O 1
ATOM 1432 N N . ARG A 1 197 ? -10.273 7.501 18.194 1.00 80.81 197 ARG A N 1
ATOM 1433 C CA . ARG A 1 197 ? -10.954 8.647 17.556 1.00 80.81 197 ARG A CA 1
ATOM 1434 C C . ARG A 1 197 ? -10.031 9.783 17.143 1.00 80.81 197 ARG A C 1
ATOM 1436 O O . ARG A 1 197 ? -10.502 10.715 16.505 1.00 80.81 197 ARG A O 1
ATOM 1443 N N . GLU A 1 198 ? -8.749 9.703 17.475 1.00 82.50 198 GLU A N 1
ATOM 1444 C CA . GLU A 1 198 ? -7.769 10.731 17.140 1.00 82.50 198 GLU A CA 1
ATOM 1445 C C . GLU A 1 198 ? -6.498 10.092 16.577 1.00 82.50 198 GLU A C 1
ATOM 1447 O O . GLU A 1 198 ? -6.006 9.091 17.105 1.00 82.50 198 GLU A O 1
ATOM 1452 N N . LEU A 1 199 ? -5.973 10.677 15.501 1.00 85.06 199 LEU A N 1
ATOM 1453 C CA . LEU A 1 199 ? -4.731 10.277 14.847 1.00 85.06 199 LEU A CA 1
ATOM 1454 C C . LEU A 1 199 ? -3.585 11.182 15.286 1.00 85.06 199 LEU A C 1
ATOM 1456 O O . LEU A 1 199 ? -3.718 12.403 15.268 1.00 85.06 199 LEU A O 1
ATOM 1460 N N . ARG A 1 200 ? -2.415 10.590 15.526 1.00 87.62 200 ARG A N 1
ATOM 1461 C CA . ARG A 1 200 ? -1.146 11.312 15.512 1.00 87.62 200 ARG A CA 1
ATOM 1462 C C . ARG A 1 200 ? -0.348 10.917 14.271 1.00 87.62 200 ARG A C 1
ATOM 1464 O O . ARG A 1 200 ? -0.066 9.737 14.062 1.00 87.62 200 ARG A O 1
ATOM 1471 N N . PHE A 1 201 ? -0.008 11.909 13.446 1.00 86.88 201 PHE A N 1
ATOM 1472 C CA . PHE A 1 201 ? 0.727 11.687 12.197 1.00 86.88 201 PHE A CA 1
ATOM 1473 C C . PHE A 1 201 ? 2.141 11.155 12.460 1.00 86.88 201 PHE A C 1
ATOM 1475 O O . PHE A 1 201 ? 2.545 10.172 11.847 1.00 86.88 201 PHE A O 1
ATOM 1482 N N . ASP A 1 202 ? 2.837 11.747 13.431 1.00 90.06 202 ASP A N 1
ATOM 1483 C CA . ASP A 1 202 ? 4.048 11.194 14.038 1.00 90.06 202 ASP A CA 1
ATOM 1484 C C . ASP A 1 202 ? 3.724 10.671 15.443 1.00 90.06 202 ASP A C 1
ATOM 1486 O O . ASP A 1 202 ? 3.861 11.363 16.456 1.00 90.06 202 ASP A O 1
ATOM 1490 N N . ALA A 1 203 ? 3.203 9.447 15.501 1.00 89.69 203 ALA A N 1
ATOM 1491 C CA . ALA A 1 203 ? 2.789 8.812 16.746 1.00 89.69 203 ALA A CA 1
ATOM 1492 C C . ALA A 1 203 ? 3.966 8.470 17.671 1.00 89.69 203 ALA A C 1
ATOM 1494 O O . ALA A 1 203 ? 3.752 8.252 18.865 1.00 89.69 203 ALA A O 1
ATOM 1495 N N . PHE A 1 204 ? 5.192 8.463 17.139 1.00 90.12 204 PHE A N 1
ATOM 1496 C CA . PHE A 1 204 ? 6.385 7.992 17.835 1.00 90.12 204 PHE A CA 1
ATOM 1497 C C . PHE A 1 204 ? 7.457 9.076 18.016 1.00 90.12 204 PHE A C 1
ATOM 1499 O O . PHE A 1 204 ? 8.581 8.748 18.385 1.00 90.12 204 PHE A O 1
ATOM 1506 N N . ALA A 1 205 ? 7.114 10.352 17.807 1.00 88.62 205 ALA A N 1
ATOM 1507 C CA . ALA A 1 205 ? 7.995 11.500 18.040 1.00 88.62 205 ALA A CA 1
ATOM 1508 C C . ALA A 1 205 ? 9.376 11.351 17.367 1.00 88.62 205 ALA A C 1
ATOM 1510 O O . ALA A 1 205 ? 10.415 11.549 17.998 1.00 88.62 205 ALA A O 1
ATOM 1511 N N . GLY A 1 206 ? 9.381 10.938 16.099 1.00 87.12 206 GLY A N 1
ATOM 1512 C CA . GLY A 1 206 ? 10.589 10.768 15.291 1.00 87.12 206 GLY A CA 1
ATOM 1513 C C . GLY A 1 206 ? 11.354 9.455 15.504 1.00 87.12 206 GLY A C 1
ATOM 1514 O O . GLY A 1 206 ? 12.333 9.221 14.803 1.00 87.12 206 GLY A O 1
ATOM 1515 N N . ASP A 1 207 ? 10.916 8.565 16.405 1.00 88.31 207 ASP A N 1
ATOM 1516 C CA . ASP A 1 207 ? 11.552 7.250 16.657 1.00 88.31 207 ASP A CA 1
ATOM 1517 C C . ASP A 1 207 ? 11.576 6.339 15.419 1.00 88.31 207 ASP A C 1
ATOM 1519 O O . ASP A 1 207 ? 12.457 5.482 15.298 1.00 88.31 207 ASP A O 1
ATOM 1523 N N . ARG A 1 208 ? 10.603 6.498 14.509 1.00 90.75 208 ARG A N 1
ATOM 1524 C CA . ARG A 1 208 ? 10.501 5.680 13.297 1.00 90.75 208 ARG A CA 1
ATOM 1525 C C . ARG A 1 208 ? 9.891 6.399 12.104 1.00 90.75 208 ARG A C 1
ATOM 1527 O O . ARG A 1 208 ? 8.908 7.133 12.228 1.00 90.75 208 ARG A O 1
ATOM 1534 N N . THR A 1 209 ? 10.409 6.065 10.931 1.00 91.81 209 THR A N 1
ATOM 1535 C CA . THR A 1 209 ? 9.893 6.473 9.620 1.00 91.81 209 THR A CA 1
ATOM 1536 C C . THR A 1 209 ? 9.669 5.251 8.738 1.00 91.81 209 THR A C 1
ATOM 1538 O O . THR A 1 209 ? 10.207 4.167 8.993 1.00 91.81 209 THR A O 1
ATOM 1541 N N . SER A 1 210 ? 8.823 5.389 7.719 1.00 93.50 210 SER A N 1
ATOM 1542 C CA . SER A 1 210 ? 8.633 4.327 6.741 1.00 93.50 210 SER A CA 1
ATOM 1543 C C . SER A 1 210 ? 9.824 4.240 5.786 1.00 93.50 210 SER A C 1
ATOM 1545 O O . SER A 1 210 ? 10.315 5.266 5.322 1.00 93.50 210 SER A O 1
ATOM 1547 N N . GLN A 1 211 ? 10.298 3.023 5.509 1.00 93.69 211 GLN A N 1
ATOM 1548 C CA . GLN A 1 211 ? 11.412 2.787 4.569 1.00 93.69 211 GLN A CA 1
ATOM 1549 C C . GLN A 1 211 ? 11.037 1.890 3.383 1.00 93.69 211 GLN A C 1
ATOM 1551 O O . GLN A 1 211 ? 11.750 1.858 2.383 1.00 93.69 211 GLN A O 1
ATOM 1556 N N . LEU A 1 212 ? 9.929 1.157 3.489 1.00 95.44 212 LEU A N 1
ATOM 1557 C CA . LEU A 1 212 ? 9.397 0.295 2.438 1.00 95.44 212 LEU A CA 1
ATOM 1558 C C . LEU A 1 212 ? 7.915 0.610 2.245 1.00 95.44 212 LEU A C 1
ATOM 1560 O O . LEU A 1 212 ? 7.198 0.820 3.227 1.00 95.44 212 LEU A O 1
ATOM 1564 N N . SER A 1 213 ? 7.454 0.590 1.004 1.00 97.19 213 SER A N 1
ATOM 1565 C CA . SER A 1 213 ? 6.038 0.479 0.675 1.00 97.19 213 SER A CA 1
ATOM 1566 C C . SER A 1 213 ? 5.601 -0.979 0.823 1.00 97.19 213 SER A C 1
ATOM 1568 O O . SER A 1 213 ? 6.359 -1.898 0.519 1.00 97.19 213 SER A O 1
ATOM 1570 N N . PHE A 1 214 ? 4.393 -1.180 1.336 1.00 97.56 214 PHE A N 1
ATOM 1571 C CA . PHE A 1 214 ? 3.700 -2.453 1.512 1.00 97.56 214 PHE A CA 1
ATOM 1572 C C . PHE A 1 214 ? 2.374 -2.324 0.760 1.00 97.56 214 PHE A C 1
ATOM 1574 O O . PHE A 1 214 ? 1.407 -1.785 1.298 1.00 97.56 214 PHE A O 1
ATOM 1581 N N . LEU A 1 215 ? 2.355 -2.747 -0.504 1.00 97.69 215 LEU A N 1
ATOM 1582 C CA . LEU A 1 215 ? 1.210 -2.617 -1.402 1.00 97.69 215 LEU A CA 1
ATOM 1583 C C . LEU A 1 215 ? 0.433 -3.935 -1.458 1.00 97.69 215 LEU A C 1
ATOM 1585 O O . LEU A 1 215 ? 0.873 -4.897 -2.084 1.00 97.69 215 LEU A O 1
ATOM 1589 N N . LEU A 1 216 ? -0.720 -3.985 -0.797 1.00 96.56 216 LEU A N 1
ATOM 1590 C CA . LEU A 1 216 ? -1.590 -5.159 -0.744 1.00 96.56 216 LEU A CA 1
ATOM 1591 C C . LEU A 1 216 ? -2.604 -5.151 -1.899 1.00 96.56 216 LEU A C 1
ATOM 1593 O O . LEU A 1 216 ? -3.416 -4.231 -1.998 1.00 96.56 216 LEU A O 1
ATOM 1597 N N . TYR A 1 217 ? -2.617 -6.205 -2.716 1.00 96.38 217 TYR A N 1
ATOM 1598 C CA . TYR A 1 217 ? -3.605 -6.407 -3.781 1.00 96.38 217 TYR A CA 1
ATOM 1599 C C . TYR A 1 217 ? -4.801 -7.226 -3.274 1.00 96.38 217 TYR A C 1
ATOM 1601 O O . TYR A 1 217 ? -4.624 -8.338 -2.777 1.00 96.38 217 TYR A O 1
ATOM 1609 N N . LEU A 1 218 ? -6.033 -6.722 -3.410 1.00 95.38 218 LEU A N 1
ATOM 1610 C CA . LEU A 1 218 ? -7.230 -7.436 -2.924 1.00 95.38 218 LEU A CA 1
ATOM 1611 C C . LEU A 1 218 ? -7.978 -8.243 -3.997 1.00 95.38 218 LEU A C 1
ATOM 1613 O O . LEU A 1 218 ? -8.830 -9.058 -3.647 1.00 95.38 218 LEU A O 1
ATOM 1617 N N . ASN A 1 219 ? -7.680 -8.064 -5.283 1.00 93.31 219 ASN A N 1
ATOM 1618 C CA . ASN A 1 219 ? -8.210 -8.893 -6.368 1.00 93.31 219 ASN A CA 1
ATOM 1619 C C . ASN A 1 219 ? -7.292 -8.883 -7.601 1.00 93.31 219 ASN A C 1
ATOM 1621 O O . ASN A 1 219 ? -6.344 -8.102 -7.669 1.00 93.31 219 ASN A O 1
ATOM 1625 N N . ASP A 1 220 ? -7.567 -9.782 -8.548 1.00 92.06 220 ASP A N 1
ATOM 1626 C CA . ASP A 1 220 ? -6.761 -10.039 -9.753 1.00 92.06 220 ASP A CA 1
ATOM 1627 C C . ASP A 1 220 ? -7.600 -10.500 -10.969 1.00 92.06 220 ASP A C 1
ATOM 1629 O O . ASP A 1 220 ? -7.085 -11.049 -11.946 1.00 92.06 220 ASP A O 1
ATOM 1633 N N . ASP A 1 221 ? -8.915 -10.275 -10.940 1.00 86.25 221 ASP A N 1
ATOM 1634 C CA . ASP A 1 221 ? -9.880 -10.718 -11.950 1.00 86.25 221 ASP A CA 1
ATOM 1635 C C . ASP A 1 221 ? -10.022 -9.755 -13.150 1.00 86.25 221 ASP A C 1
ATOM 1637 O O . ASP A 1 221 ? -11.093 -9.619 -13.745 1.00 86.25 221 ASP A O 1
ATOM 1641 N N . PHE A 1 222 ? -8.919 -9.114 -13.547 1.00 83.62 222 PHE A N 1
ATOM 1642 C CA . PHE A 1 222 ? -8.846 -8.112 -14.621 1.00 83.62 222 PHE A CA 1
ATOM 1643 C C . PHE A 1 222 ? -7.558 -8.253 -15.457 1.00 83.62 222 PHE A C 1
ATOM 1645 O O . PHE A 1 222 ? -6.751 -9.169 -15.277 1.00 83.62 222 PHE A O 1
ATOM 1652 N N . ALA A 1 223 ? -7.401 -7.365 -16.436 1.00 85.75 223 ALA A N 1
ATOM 1653 C CA . ALA A 1 223 ? -6.237 -7.254 -17.299 1.00 85.75 223 ALA A CA 1
ATOM 1654 C C . ALA A 1 223 ? -5.657 -5.848 -17.160 1.00 85.75 223 ALA A C 1
ATOM 1656 O O . ALA A 1 223 ? -6.398 -4.884 -16.954 1.00 85.75 223 ALA A O 1
ATOM 1657 N N . GLY A 1 224 ? -4.345 -5.710 -17.318 1.00 87.44 224 GLY A N 1
ATOM 1658 C CA . GLY A 1 224 ? -3.671 -4.478 -16.930 1.00 87.44 224 GLY A CA 1
ATOM 1659 C C . GLY A 1 224 ? -3.520 -4.395 -15.407 1.00 87.44 224 GLY A C 1
ATOM 1660 O O . GLY A 1 224 ? -3.481 -5.421 -14.726 1.00 87.44 224 GLY A O 1
ATOM 1661 N N . GLY A 1 225 ? -3.504 -3.175 -14.864 1.00 88.81 225 GLY A N 1
ATOM 1662 C CA . GLY A 1 225 ? -3.406 -2.939 -13.418 1.00 88.81 225 GLY A CA 1
ATOM 1663 C C . GLY A 1 225 ? -2.045 -3.283 -12.808 1.00 88.81 225 GLY A C 1
ATOM 1664 O O . GLY A 1 225 ? -1.924 -3.317 -11.586 1.00 88.81 225 GLY A O 1
ATOM 1665 N N . GLU A 1 226 ? -1.031 -3.554 -13.630 1.00 93.38 226 GLU A N 1
ATOM 1666 C CA . GLU A 1 226 ? 0.317 -3.856 -13.171 1.00 93.38 226 GLU A CA 1
ATOM 1667 C C . GLU A 1 226 ? 0.908 -2.696 -12.368 1.00 93.38 226 GLU A C 1
ATOM 1669 O O . GLU A 1 226 ? 0.679 -1.518 -12.654 1.00 93.38 226 GLU A O 1
ATOM 1674 N N . THR A 1 227 ? 1.718 -3.036 -11.367 1.00 95.12 227 THR A N 1
ATOM 1675 C CA . THR A 1 227 ? 2.695 -2.089 -10.836 1.00 95.12 227 THR A CA 1
ATOM 1676 C C . THR A 1 227 ? 3.936 -2.179 -11.709 1.00 95.12 227 THR A C 1
ATOM 1678 O O . THR A 1 227 ? 4.620 -3.204 -11.721 1.00 95.12 227 THR A O 1
ATOM 1681 N N . THR A 1 228 ? 4.203 -1.127 -12.477 1.00 95.44 228 THR A N 1
ATOM 1682 C CA . THR A 1 228 ? 5.298 -1.108 -13.452 1.00 95.44 228 THR A CA 1
ATOM 1683 C C . THR A 1 228 ? 6.446 -0.265 -12.933 1.00 95.44 228 THR A C 1
ATOM 1685 O O . THR A 1 228 ? 6.275 0.924 -12.679 1.00 95.44 228 THR A O 1
ATOM 1688 N N . PHE A 1 229 ? 7.616 -0.886 -12.805 1.00 96.12 229 PHE A N 1
ATOM 1689 C CA . PHE A 1 229 ? 8.868 -0.245 -12.433 1.00 96.12 229 PHE A CA 1
ATOM 1690 C C . PHE A 1 229 ? 9.656 0.188 -13.671 1.00 96.12 229 PHE A C 1
ATOM 1692 O O . PHE A 1 229 ? 9.800 -0.579 -14.629 1.00 96.12 229 PHE A O 1
ATOM 1699 N N . PHE A 1 230 ? 10.204 1.399 -13.626 1.00 94.44 230 PHE A N 1
ATOM 1700 C CA . PHE A 1 230 ? 10.970 2.003 -14.712 1.00 94.44 230 PHE A CA 1
ATOM 1701 C C . PHE A 1 230 ? 12.460 2.037 -14.361 1.00 94.44 230 PHE A C 1
ATOM 1703 O O . PHE A 1 230 ? 12.807 2.506 -13.272 1.00 94.44 230 PHE A O 1
ATOM 1710 N N . PRO A 1 231 ? 13.341 1.585 -15.270 1.00 92.12 231 PRO A N 1
ATOM 1711 C CA . PRO A 1 231 ? 14.772 1.616 -15.028 1.00 92.12 231 PRO A CA 1
ATOM 1712 C C . PRO A 1 231 ? 15.269 3.064 -14.926 1.00 92.12 231 PRO A C 1
ATOM 1714 O O . PRO A 1 231 ? 14.858 3.915 -15.724 1.00 92.12 231 PRO A O 1
ATOM 1717 N N . PRO A 1 232 ? 16.167 3.371 -13.976 1.00 90.31 232 PRO A N 1
ATOM 1718 C CA . PRO A 1 232 ? 16.788 4.681 -13.924 1.00 90.31 232 PRO A CA 1
ATOM 1719 C C . PRO A 1 232 ? 17.762 4.841 -15.110 1.00 90.31 232 PRO A C 1
ATOM 1721 O O . PRO A 1 232 ? 18.371 3.844 -15.525 1.00 90.31 232 PRO A O 1
ATOM 1724 N N . PRO A 1 233 ? 17.941 6.058 -15.665 1.00 87.12 233 PRO A N 1
ATOM 1725 C CA . PRO A 1 233 ? 18.784 6.285 -16.844 1.00 87.12 233 PRO A CA 1
ATOM 1726 C C . PRO A 1 233 ? 20.208 5.720 -16.722 1.00 87.12 233 PRO A C 1
ATOM 1728 O O . PRO A 1 233 ? 20.760 5.197 -17.688 1.00 87.12 233 PRO A O 1
ATOM 1731 N N . GLU A 1 234 ? 20.792 5.787 -15.528 1.00 86.75 234 GLU A N 1
ATOM 1732 C CA . GLU A 1 234 ? 22.140 5.317 -15.205 1.00 86.75 234 GLU A CA 1
ATOM 1733 C C . GLU A 1 234 ? 22.295 3.790 -15.190 1.00 86.75 234 GLU A C 1
ATOM 1735 O O . GLU A 1 234 ? 23.416 3.299 -15.296 1.00 86.75 234 GLU A O 1
ATOM 1740 N N . SER A 1 235 ? 21.199 3.026 -15.104 1.00 84.06 235 SER A N 1
ATOM 1741 C CA . SER A 1 235 ? 21.262 1.556 -15.104 1.00 84.06 235 SER A CA 1
ATOM 1742 C C . SER A 1 235 ? 21.596 0.959 -16.473 1.00 84.06 235 SER A C 1
ATOM 1744 O O . SER A 1 235 ? 21.927 -0.221 -16.560 1.00 84.06 235 SER A O 1
ATOM 1746 N N . GLY A 1 236 ? 21.444 1.733 -17.556 1.00 84.06 236 GLY A N 1
ATOM 1747 C CA . GLY A 1 236 ? 21.561 1.240 -18.932 1.00 84.06 236 GLY A CA 1
ATOM 1748 C C . GLY A 1 236 ? 20.446 0.274 -19.362 1.00 84.06 236 GLY A C 1
ATOM 1749 O O . GLY A 1 236 ? 20.411 -0.130 -20.524 1.00 84.06 236 GLY A O 1
ATOM 1750 N N . ALA A 1 237 ? 19.518 -0.080 -18.466 1.00 84.56 237 ALA A N 1
ATOM 1751 C CA . ALA A 1 237 ? 18.373 -0.917 -18.784 1.00 84.56 237 ALA A CA 1
ATOM 1752 C C . ALA A 1 237 ? 17.311 -0.114 -19.549 1.00 84.56 237 ALA A C 1
ATOM 1754 O O . ALA A 1 237 ? 17.016 1.035 -19.229 1.00 84.56 237 ALA A O 1
ATOM 1755 N N . VAL A 1 238 ? 16.710 -0.744 -20.558 1.00 83.62 238 VAL A N 1
ATOM 1756 C CA . VAL A 1 238 ? 15.688 -0.124 -21.427 1.00 83.62 238 VAL A CA 1
ATOM 1757 C C . VAL A 1 238 ? 14.302 -0.750 -21.268 1.00 83.62 238 VAL A C 1
ATOM 1759 O O . VAL A 1 238 ? 13.337 -0.288 -21.873 1.00 83.62 238 VAL A O 1
ATOM 1762 N N . THR A 1 239 ? 14.199 -1.804 -20.460 1.00 88.56 239 THR A N 1
ATOM 1763 C CA . THR A 1 239 ? 12.977 -2.593 -20.293 1.00 88.56 239 THR A CA 1
ATOM 1764 C C . THR A 1 239 ? 12.379 -2.341 -18.917 1.00 88.56 239 THR A C 1
ATOM 1766 O O . THR A 1 239 ? 13.042 -2.542 -17.899 1.00 88.56 239 THR A O 1
ATOM 1769 N N . ASN A 1 240 ? 11.109 -1.941 -18.892 1.00 93.56 240 ASN A N 1
ATOM 1770 C CA . ASN A 1 240 ? 10.334 -1.825 -17.660 1.00 93.56 240 ASN A CA 1
ATOM 1771 C C . ASN A 1 240 ? 10.035 -3.212 -17.078 1.00 93.56 240 ASN A C 1
ATOM 1773 O O . ASN A 1 240 ? 9.893 -4.188 -17.817 1.00 93.56 240 ASN A O 1
ATOM 1777 N N . VAL A 1 241 ? 9.874 -3.290 -15.759 1.00 93.75 241 VAL A N 1
ATOM 1778 C CA . VAL A 1 241 ? 9.498 -4.530 -15.070 1.00 93.75 241 VAL A CA 1
ATOM 1779 C C . VAL A 1 241 ? 8.078 -4.397 -14.542 1.00 93.75 241 VAL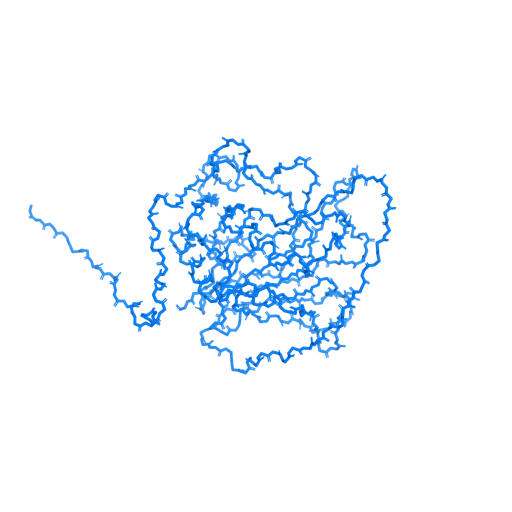 A C 1
ATOM 1781 O O . VAL A 1 241 ? 7.806 -3.551 -13.695 1.00 93.75 241 VAL A O 1
ATOM 1784 N N . CYS A 1 242 ? 7.165 -5.223 -15.050 1.00 93.62 242 CYS A N 1
ATOM 1785 C CA . CYS A 1 242 ? 5.758 -5.210 -14.653 1.00 93.62 242 CYS A CA 1
ATOM 1786 C C . CYS A 1 242 ? 5.476 -6.302 -13.618 1.00 93.62 242 CYS A C 1
ATOM 1788 O O . CYS A 1 242 ? 5.796 -7.470 -13.843 1.00 93.62 242 CYS A O 1
ATOM 1790 N N . VAL A 1 243 ? 4.826 -5.931 -12.517 1.00 93.75 243 VAL A N 1
ATOM 1791 C CA . VAL A 1 243 ? 4.324 -6.862 -11.504 1.00 93.75 243 VAL A CA 1
ATOM 1792 C C . VAL A 1 243 ? 2.808 -6.937 -11.614 1.00 93.75 243 VAL A C 1
ATOM 1794 O O . VAL A 1 243 ? 2.107 -5.962 -11.342 1.00 93.75 243 VAL A O 1
ATOM 1797 N N . CYS A 1 244 ? 2.299 -8.101 -12.015 1.00 92.88 244 CYS A N 1
ATOM 1798 C CA . CYS A 1 244 ? 0.862 -8.339 -12.073 1.00 92.88 244 CYS A CA 1
ATOM 1799 C C . CYS A 1 244 ? 0.280 -8.429 -10.653 1.00 92.88 244 CYS A C 1
ATOM 1801 O O . CYS A 1 244 ? 0.832 -9.169 -9.828 1.00 92.88 244 CYS A O 1
ATOM 1803 N N . PRO A 1 245 ? -0.851 -7.761 -10.366 1.00 92.75 245 PRO A N 1
ATOM 1804 C CA . PRO A 1 245 ? -1.556 -7.951 -9.110 1.00 92.75 245 PRO A CA 1
ATOM 1805 C C . PRO A 1 245 ? -1.982 -9.408 -8.952 1.00 92.75 245 PRO A C 1
ATOM 1807 O O . PRO A 1 245 ? -2.394 -10.059 -9.913 1.00 92.75 245 PRO A O 1
ATOM 1810 N N . ARG A 1 246 ? -1.892 -9.913 -7.724 1.00 93.19 246 ARG A N 1
ATOM 1811 C CA . ARG A 1 246 ? -2.390 -11.239 -7.346 1.00 93.19 246 ARG A CA 1
ATOM 1812 C C . ARG A 1 246 ? -3.191 -11.103 -6.070 1.00 93.19 246 ARG A C 1
ATOM 1814 O O . ARG A 1 246 ? -2.708 -10.487 -5.119 1.00 93.19 246 ARG A O 1
ATOM 1821 N N . GLN A 1 247 ? -4.402 -11.647 -6.048 1.00 93.81 247 GLN A N 1
ATOM 1822 C CA . GLN A 1 247 ? -5.291 -11.493 -4.905 1.00 93.81 247 GLN A CA 1
ATOM 1823 C C . GLN A 1 247 ? -4.612 -11.979 -3.617 1.00 93.81 247 GLN A C 1
ATOM 1825 O O . GLN A 1 247 ? -4.081 -13.086 -3.547 1.00 93.81 247 GLN A O 1
ATOM 1830 N N . GLY A 1 248 ? -4.637 -11.131 -2.590 1.00 93.12 248 GLY A N 1
ATOM 1831 C CA . GLY A 1 248 ? -4.083 -11.423 -1.274 1.00 93.12 248 GLY A CA 1
ATOM 1832 C C . GLY A 1 248 ? -2.559 -11.412 -1.209 1.00 93.12 248 GLY A C 1
ATOM 1833 O O . GLY A 1 248 ? -2.004 -11.796 -0.180 1.00 93.12 248 GLY A O 1
ATOM 1834 N N . ALA A 1 249 ? -1.871 -10.985 -2.269 1.00 94.31 249 ALA A N 1
ATOM 1835 C CA . ALA A 1 249 ? -0.428 -10.809 -2.271 1.00 94.31 249 ALA A CA 1
ATOM 1836 C C . ALA A 1 249 ? -0.028 -9.371 -1.920 1.00 94.31 249 ALA A C 1
ATOM 1838 O O . ALA A 1 249 ? -0.792 -8.422 -2.107 1.00 94.31 249 ALA A O 1
ATOM 1839 N N . VAL A 1 250 ? 1.200 -9.216 -1.432 1.00 96.44 250 VAL A N 1
ATOM 1840 C CA . VAL A 1 250 ? 1.785 -7.927 -1.064 1.00 96.44 250 VAL A CA 1
ATOM 1841 C C . VAL A 1 250 ? 3.047 -7.698 -1.874 1.00 96.44 250 VAL A C 1
ATOM 1843 O O . VAL A 1 250 ? 3.966 -8.511 -1.810 1.00 96.44 250 VAL A O 1
ATOM 1846 N N . LEU A 1 251 ? 3.113 -6.581 -2.592 1.00 97.56 251 LEU A N 1
ATOM 1847 C CA . LEU A 1 251 ? 4.332 -6.087 -3.218 1.00 97.56 251 LEU A CA 1
ATOM 1848 C C . LEU A 1 251 ? 5.040 -5.115 -2.264 1.00 97.56 251 LEU A C 1
ATOM 1850 O O . LEU A 1 251 ? 4.463 -4.123 -1.822 1.00 97.56 251 LEU A O 1
ATOM 1854 N N . CYS A 1 252 ? 6.301 -5.401 -1.961 1.00 97.38 252 CYS A N 1
ATOM 1855 C CA . CYS A 1 252 ? 7.164 -4.586 -1.121 1.00 97.38 252 CYS A CA 1
ATOM 1856 C C . CYS A 1 252 ? 8.265 -3.943 -1.967 1.00 97.38 252 CYS A C 1
ATOM 1858 O O . CYS A 1 252 ? 8.890 -4.635 -2.771 1.00 97.38 252 CYS A O 1
ATOM 1860 N N . PHE A 1 253 ? 8.536 -2.652 -1.769 1.00 95.94 253 PHE A N 1
ATOM 1861 C CA . PHE A 1 253 ? 9.629 -1.949 -2.455 1.00 95.94 253 PHE A CA 1
ATOM 1862 C C . PHE A 1 253 ? 10.140 -0.733 -1.658 1.00 95.94 253 PHE A C 1
ATOM 1864 O O . PHE A 1 253 ? 9.393 -0.194 -0.839 1.00 95.94 253 PHE A O 1
ATOM 1871 N N . PRO A 1 254 ? 11.406 -0.309 -1.840 1.00 94.81 254 PRO A N 1
ATOM 1872 C CA . PRO A 1 254 ? 12.003 0.798 -1.087 1.00 94.81 254 PRO A CA 1
ATOM 1873 C C . PRO A 1 254 ? 11.372 2.167 -1.341 1.00 94.81 254 PRO A C 1
ATOM 1875 O O . PRO A 1 254 ? 10.872 2.447 -2.428 1.00 94.81 254 PRO A O 1
ATOM 1878 N N . GLN A 1 255 ? 11.448 3.036 -0.332 1.00 93.12 255 GLN A N 1
ATOM 1879 C CA . GLN A 1 255 ? 10.969 4.419 -0.385 1.00 93.12 255 GLN A CA 1
ATOM 1880 C C . GLN A 1 255 ? 12.115 5.426 -0.413 1.00 93.12 255 GLN A C 1
ATOM 1882 O O . GLN A 1 255 ? 13.211 5.167 0.086 1.00 93.12 255 GLN A O 1
ATOM 1887 N N . THR A 1 256 ? 11.849 6.610 -0.963 1.00 90.56 256 THR A N 1
ATOM 1888 C CA . THR A 1 256 ? 12.749 7.753 -0.875 1.00 90.56 256 THR A CA 1
ATOM 1889 C C . THR A 1 256 ? 12.744 8.250 0.559 1.00 90.56 256 THR A C 1
ATOM 1891 O O . THR A 1 256 ? 11.734 8.739 1.070 1.00 90.56 256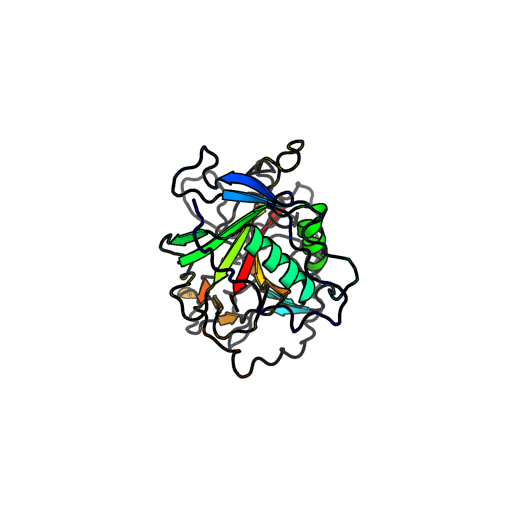 THR A O 1
ATOM 1894 N N . LEU A 1 257 ? 13.888 8.111 1.219 1.00 84.69 257 LEU A N 1
ATOM 1895 C CA . LEU A 1 257 ? 14.044 8.527 2.598 1.00 84.69 257 LEU A CA 1
ATOM 1896 C C . LEU A 1 257 ? 14.435 10.005 2.680 1.00 84.69 257 LEU A C 1
ATOM 1898 O O . LEU A 1 257 ? 15.442 10.431 2.111 1.00 84.69 257 LEU A O 1
ATOM 1902 N N . HIS A 1 258 ? 13.665 10.770 3.448 1.00 73.88 258 HIS A N 1
ATOM 1903 C CA . HIS A 1 258 ? 13.968 12.165 3.767 1.00 73.88 258 HIS A CA 1
ATOM 1904 C C . HIS A 1 258 ? 14.509 12.241 5.195 1.00 73.88 258 HIS A C 1
ATOM 1906 O O . HIS A 1 258 ? 13.754 12.432 6.144 1.00 73.88 258 HIS A O 1
ATOM 1912 N N . LEU A 1 259 ? 15.817 12.026 5.363 1.00 63.34 259 LEU A N 1
ATOM 1913 C CA . LEU A 1 259 ? 16.477 12.230 6.654 1.00 63.34 259 LEU A CA 1
ATOM 1914 C C . LEU A 1 259 ? 16.761 13.722 6.856 1.00 63.34 259 LEU A C 1
ATOM 1916 O O . LEU A 1 259 ? 17.432 14.341 6.029 1.00 63.34 259 LEU A O 1
ATOM 1920 N N . ASP A 1 260 ? 16.316 14.282 7.982 1.00 55.34 260 ASP A N 1
ATOM 1921 C CA . ASP A 1 260 ? 16.761 15.599 8.444 1.00 55.34 260 ASP A CA 1
ATOM 1922 C C . ASP A 1 260 ? 18.232 15.502 8.873 1.00 55.34 260 ASP A C 1
ATOM 1924 O O . ASP A 1 260 ? 18.564 15.238 10.027 1.00 55.34 260 ASP A O 1
ATOM 1928 N N . THR A 1 261 ? 19.152 15.692 7.928 1.00 49.09 261 THR A N 1
ATOM 1929 C CA . THR A 1 261 ? 20.601 15.661 8.193 1.00 49.09 261 THR A CA 1
ATOM 1930 C C . THR A 1 261 ? 21.151 17.000 8.701 1.00 49.09 261 THR A C 1
ATOM 1932 O O . THR A 1 261 ? 22.362 17.162 8.823 1.00 49.09 261 THR A O 1
ATOM 1935 N N . GLY A 1 262 ? 20.294 17.979 9.022 1.00 40.12 262 GLY A N 1
ATOM 1936 C CA . GLY A 1 262 ? 20.696 19.272 9.600 1.00 40.12 262 GLY A CA 1
ATOM 1937 C C . GLY A 1 262 ? 21.520 20.183 8.676 1.00 40.12 262 GLY A C 1
ATOM 1938 O O . GLY A 1 262 ? 21.830 21.310 9.053 1.00 40.12 262 GLY A O 1
ATOM 1939 N N . ALA A 1 263 ? 21.846 19.742 7.461 1.00 34.06 263 ALA A N 1
ATOM 1940 C CA . ALA A 1 263 ? 22.461 20.557 6.426 1.00 34.06 263 ALA A CA 1
ATOM 1941 C C . ALA A 1 263 ? 21.396 20.926 5.389 1.00 34.06 263 ALA A C 1
ATOM 1943 O O . ALA A 1 263 ? 20.653 20.071 4.914 1.00 34.06 263 ALA A O 1
ATOM 1944 N N . HIS A 1 264 ? 21.309 22.208 5.036 1.00 35.22 264 HIS A N 1
ATOM 1945 C CA . HIS A 1 264 ? 20.461 22.684 3.949 1.00 35.22 264 HIS A CA 1
ATOM 1946 C C . HIS A 1 264 ? 20.836 21.992 2.631 1.00 35.22 264 HIS A C 1
ATOM 1948 O O . HIS A 1 264 ? 21.736 22.416 1.914 1.00 35.22 264 HIS A O 1
ATOM 1954 N N . GLY A 1 265 ? 20.120 20.916 2.331 1.00 34.16 265 GLY A N 1
ATOM 1955 C CA . GLY A 1 265 ? 20.217 20.151 1.104 1.00 34.16 265 GLY A CA 1
ATOM 1956 C C . GLY A 1 265 ? 19.206 19.016 1.161 1.00 34.16 265 GLY A C 1
ATOM 1957 O O . GLY A 1 265 ? 19.365 18.084 1.940 1.00 34.16 265 GLY A O 1
ATOM 1958 N N . LYS A 1 266 ? 18.155 19.091 0.336 1.00 36.47 266 LYS A N 1
ATOM 1959 C CA . LYS A 1 266 ? 17.309 17.935 0.020 1.00 36.47 266 LYS A CA 1
ATOM 1960 C C . LYS A 1 266 ? 18.168 16.917 -0.737 1.00 36.47 266 LYS A C 1
ATOM 1962 O O . LYS A 1 266 ? 18.197 16.922 -1.962 1.00 36.47 266 LYS A O 1
ATOM 1967 N N . GLY A 1 267 ? 18.927 16.115 -0.004 1.00 35.50 267 GLY A N 1
ATOM 1968 C CA . GLY A 1 267 ? 19.775 15.053 -0.525 1.00 35.50 267 GLY A CA 1
ATOM 1969 C C . GLY A 1 267 ? 19.463 13.768 0.222 1.00 35.50 267 GLY A C 1
ATOM 1970 O O . GLY A 1 267 ? 20.055 13.503 1.263 1.00 35.50 267 GLY A O 1
ATOM 1971 N N . GLY A 1 268 ? 18.501 13.001 -0.294 1.00 41.53 268 GLY A N 1
ATOM 1972 C CA . GLY A 1 268 ? 18.195 11.652 0.176 1.00 41.53 268 GLY A CA 1
ATOM 1973 C C . GLY A 1 268 ? 19.322 10.703 -0.217 1.00 41.53 268 GLY A C 1
ATOM 1974 O O . GLY A 1 268 ? 19.301 10.120 -1.295 1.00 41.53 268 GLY A O 1
ATOM 1975 N N . GLY A 1 269 ? 20.340 10.591 0.633 1.00 39.50 269 GLY A N 1
ATOM 1976 C CA . GLY A 1 269 ? 21.342 9.537 0.527 1.00 39.50 269 GLY A CA 1
ATOM 1977 C C . GLY A 1 269 ? 20.835 8.281 1.230 1.00 39.50 269 GLY A C 1
ATOM 1978 O O . GLY A 1 269 ? 20.654 8.299 2.445 1.00 39.50 269 GLY A O 1
ATOM 1979 N N . CYS A 1 270 ? 20.605 7.205 0.476 1.00 45.94 270 CYS A N 1
ATOM 1980 C CA . CYS A 1 270 ? 20.415 5.867 1.039 1.00 45.94 270 CYS A CA 1
ATOM 1981 C C . CYS A 1 270 ? 21.793 5.332 1.454 1.00 45.94 270 CYS A C 1
ATOM 1983 O O . CYS A 1 270 ? 22.744 5.440 0.679 1.00 45.94 270 CYS A O 1
ATOM 1985 N N . SER A 1 271 ? 21.930 4.793 2.667 1.00 46.19 271 SER A N 1
ATOM 1986 C CA . SER A 1 271 ? 23.236 4.395 3.213 1.00 46.19 271 SER A CA 1
ATOM 1987 C C . SER A 1 271 ? 23.850 3.170 2.534 1.00 46.19 271 SER A C 1
ATOM 1989 O O . SER A 1 271 ? 25.046 2.949 2.691 1.00 46.19 271 SER A O 1
ATOM 1991 N N . ASP A 1 272 ? 23.070 2.415 1.751 1.00 51.94 272 ASP A N 1
ATOM 1992 C CA . ASP A 1 272 ? 23.458 1.085 1.259 1.00 51.94 272 ASP A CA 1
ATOM 1993 C C . ASP A 1 272 ? 23.154 0.846 -0.236 1.00 51.94 272 ASP A C 1
ATOM 1995 O O . ASP A 1 272 ? 23.008 -0.293 -0.670 1.00 51.94 272 ASP A O 1
ATOM 1999 N N . GLY A 1 273 ? 23.019 1.905 -1.044 1.00 59.94 273 GLY A N 1
ATOM 2000 C CA . GLY A 1 273 ? 22.812 1.785 -2.500 1.00 59.94 273 GLY A CA 1
ATOM 2001 C C . GLY A 1 273 ? 21.413 1.324 -2.942 1.00 59.94 273 GLY A C 1
ATOM 2002 O O . GLY A 1 273 ? 21.108 1.367 -4.129 1.00 59.94 273 GLY A O 1
ATOM 2003 N N . ILE A 1 274 ? 20.532 0.952 -2.008 1.00 72.62 274 ILE A N 1
ATOM 2004 C CA . ILE A 1 274 ? 19.128 0.634 -2.296 1.00 72.62 274 ILE A CA 1
ATOM 2005 C C . ILE A 1 274 ? 18.351 1.933 -2.518 1.00 72.62 274 ILE A C 1
ATOM 2007 O O . ILE A 1 274 ? 18.144 2.698 -1.578 1.00 72.62 274 ILE A O 1
ATOM 2011 N N . SER A 1 275 ? 17.912 2.174 -3.752 1.00 83.12 275 SER A N 1
ATOM 2012 C CA . SER A 1 275 ? 17.116 3.341 -4.131 1.00 83.12 275 SER A CA 1
ATOM 2013 C C . SER A 1 275 ? 15.632 2.999 -4.275 1.00 83.12 275 SER A C 1
ATOM 2015 O O . SER A 1 275 ? 15.242 1.858 -4.524 1.00 83.12 275 SER A O 1
ATOM 2017 N N . ALA A 1 276 ? 14.782 4.009 -4.099 1.00 90.94 276 ALA A N 1
ATOM 2018 C CA . ALA A 1 276 ? 13.361 3.879 -4.385 1.00 90.94 276 ALA A CA 1
ATOM 2019 C C . ALA A 1 276 ? 13.152 3.735 -5.899 1.00 90.94 276 ALA A C 1
ATOM 2021 O O . ALA A 1 276 ? 13.624 4.598 -6.648 1.00 90.94 276 ALA A O 1
ATOM 2022 N N . PRO A 1 277 ? 12.448 2.695 -6.371 1.00 93.75 277 PRO A N 1
ATOM 2023 C CA . PRO A 1 277 ? 12.228 2.520 -7.793 1.00 93.75 277 PRO A CA 1
ATOM 2024 C C . PRO A 1 277 ? 11.116 3.457 -8.284 1.00 93.75 277 PRO A C 1
ATOM 2026 O O . PRO A 1 277 ? 10.048 3.578 -7.670 1.00 93.75 277 PRO A O 1
ATOM 2029 N N . LEU A 1 278 ? 11.351 4.104 -9.428 1.00 95.31 278 LEU A N 1
ATOM 2030 C CA . LEU A 1 278 ? 10.309 4.838 -10.143 1.00 95.31 278 LEU A CA 1
ATOM 2031 C C . LEU A 1 278 ? 9.241 3.843 -10.594 1.00 95.31 278 LEU A C 1
ATOM 2033 O O . LEU A 1 278 ? 9.564 2.863 -11.267 1.00 95.31 278 LEU A O 1
ATOM 2037 N N . HIS A 1 279 ? 7.983 4.087 -10.239 1.00 95.69 279 HIS A N 1
ATOM 2038 C CA . HIS A 1 279 ? 6.903 3.155 -10.543 1.00 95.69 279 HIS A CA 1
ATOM 2039 C C . HIS A 1 279 ? 5.569 3.838 -10.826 1.00 95.69 279 HIS A C 1
ATOM 2041 O O . HIS A 1 279 ? 5.350 4.994 -10.467 1.00 95.69 279 HIS A O 1
ATOM 2047 N N . GLU A 1 280 ? 4.669 3.110 -11.476 1.00 94.25 280 GLU A N 1
ATOM 2048 C CA . GLU A 1 280 ? 3.295 3.530 -11.747 1.00 94.25 280 GLU A CA 1
ATOM 2049 C C . GLU A 1 280 ? 2.289 2.422 -11.411 1.00 94.25 280 GLU A C 1
ATOM 2051 O O . GLU A 1 280 ? 2.663 1.264 -11.219 1.00 94.25 280 GLU A O 1
ATOM 2056 N N . GLY A 1 281 ? 1.005 2.784 -11.380 1.00 90.88 281 GLY A N 1
ATOM 2057 C CA . GLY A 1 281 ? -0.109 1.838 -11.447 1.00 90.88 281 GLY A CA 1
ATOM 2058 C C . GLY A 1 281 ? -0.761 1.916 -12.823 1.00 90.88 281 GLY A C 1
ATOM 2059 O O . GLY A 1 281 ? -1.420 2.919 -13.131 1.00 90.88 281 GLY A O 1
ATOM 2060 N N . SER A 1 282 ? -0.557 0.885 -13.644 1.00 85.38 282 SER A N 1
ATOM 2061 C CA . SER A 1 282 ? -1.017 0.857 -15.030 1.00 85.38 282 SER A CA 1
ATOM 2062 C C . SER A 1 282 ? -2.553 0.823 -15.130 1.00 85.38 282 SER A C 1
ATOM 2064 O O . SER A 1 282 ? -3.226 0.266 -14.259 1.00 85.38 282 SER A O 1
ATOM 2066 N N . PRO A 1 283 ? -3.147 1.397 -16.197 1.00 84.69 283 PRO A N 1
ATOM 2067 C CA . PRO A 1 283 ? -4.593 1.388 -16.391 1.00 84.69 283 PRO A CA 1
ATOM 2068 C C . PRO A 1 283 ? -5.180 -0.023 -16.471 1.00 84.69 283 PRO A C 1
ATOM 2070 O O . PRO A 1 283 ? -4.547 -0.969 -16.945 1.00 84.69 283 PRO A O 1
ATOM 2073 N N . VAL A 1 284 ? -6.449 -0.135 -16.093 1.00 84.12 284 VAL A N 1
ATOM 2074 C CA . VAL A 1 284 ? -7.149 -1.416 -15.950 1.00 84.12 284 VAL A CA 1
ATOM 2075 C C . VAL A 1 284 ? -8.117 -1.612 -17.096 1.00 84.12 284 VAL A C 1
ATOM 2077 O O . VAL A 1 284 ? -8.820 -0.689 -17.513 1.00 84.12 284 VAL A O 1
ATOM 2080 N N . ARG A 1 285 ? -8.185 -2.839 -17.599 1.00 80.62 285 ARG A N 1
ATOM 2081 C CA . ARG A 1 285 ? -9.047 -3.249 -18.706 1.00 80.62 285 ARG A CA 1
ATOM 2082 C C . ARG A 1 285 ? -9.972 -4.371 -18.247 1.00 80.62 285 ARG A C 1
ATOM 2084 O O . ARG A 1 285 ? -9.619 -5.170 -17.382 1.00 80.62 285 ARG A O 1
ATOM 2091 N N . ARG A 1 286 ? -11.170 -4.446 -18.837 1.00 71.50 286 ARG A N 1
ATOM 2092 C CA . ARG A 1 286 ? -12.113 -5.546 -18.559 1.00 71.50 286 ARG A CA 1
ATOM 2093 C C . ARG A 1 286 ? -11.571 -6.902 -19.028 1.00 71.50 286 ARG A C 1
ATOM 2095 O O . ARG A 1 286 ? -11.017 -6.999 -20.121 1.00 71.50 286 ARG A O 1
ATOM 2102 N N . GLY A 1 287 ? -11.884 -7.944 -18.254 1.00 60.72 287 GLY A N 1
ATOM 2103 C CA . GLY A 1 287 ? -11.542 -9.343 -18.534 1.00 60.72 287 GLY A CA 1
ATOM 2104 C C . GLY A 1 287 ? -10.206 -9.751 -17.918 1.00 60.72 287 GLY A C 1
ATOM 2105 O O . GLY A 1 287 ? -9.369 -8.900 -17.673 1.00 60.72 287 GLY A O 1
ATOM 2106 N N . ARG A 1 288 ? -9.997 -11.044 -17.657 1.00 56.69 288 ARG A N 1
ATOM 2107 C CA . ARG A 1 288 ? -8.743 -11.566 -17.088 1.00 56.69 288 ARG A CA 1
ATOM 2108 C C . ARG A 1 288 ? -7.641 -11.580 -18.150 1.00 56.69 288 ARG A C 1
ATOM 2110 O O . ARG A 1 288 ? -7.907 -11.966 -19.290 1.00 56.69 288 ARG A O 1
ATOM 2117 N N . ALA A 1 289 ? -6.411 -11.210 -17.791 1.00 54.62 289 ALA A N 1
ATOM 2118 C CA . ALA A 1 289 ? -5.270 -11.364 -18.693 1.00 54.62 289 ALA A CA 1
ATOM 2119 C C . ALA A 1 289 ? -5.142 -12.829 -19.165 1.00 54.62 289 ALA A C 1
ATOM 2121 O O . ALA A 1 289 ? -5.154 -13.765 -18.360 1.00 54.62 289 ALA A O 1
ATOM 2122 N N . ALA A 1 290 ? -5.031 -13.042 -20.479 1.00 39.47 290 ALA A N 1
ATOM 2123 C CA . ALA A 1 290 ? -4.799 -14.369 -21.034 1.00 39.47 290 ALA A CA 1
ATOM 2124 C C . ALA A 1 290 ? -3.391 -14.848 -20.637 1.00 39.47 290 ALA A C 1
ATOM 2126 O O . ALA A 1 290 ? -2.399 -14.293 -21.099 1.00 39.47 290 ALA A O 1
ATOM 2127 N N . GLY A 1 291 ? -3.302 -15.884 -19.797 1.00 44.12 291 GLY A N 1
ATOM 2128 C CA . GLY A 1 291 ? -2.055 -16.633 -19.596 1.00 44.12 291 GLY A CA 1
ATOM 2129 C C . GLY A 1 291 ? -1.238 -16.347 -18.333 1.00 44.12 291 GLY A C 1
ATOM 2130 O O . GLY A 1 291 ? -0.086 -16.770 -18.286 1.00 44.12 291 GLY A O 1
ATOM 2131 N N . ALA A 1 292 ? -1.789 -15.717 -17.290 1.00 39.91 292 ALA A N 1
ATOM 2132 C CA . ALA A 1 292 ? -1.119 -15.687 -15.986 1.00 39.91 292 ALA A CA 1
ATOM 2133 C C . ALA A 1 292 ? -1.159 -17.089 -15.340 1.00 39.91 292 ALA A C 1
ATOM 2135 O O . ALA A 1 292 ? -2.094 -17.434 -14.622 1.00 39.91 292 ALA A O 1
ATOM 2136 N N . GLN A 1 293 ? -0.175 -17.934 -15.655 1.00 36.00 293 GLN A N 1
ATOM 2137 C CA . GLN A 1 293 ? 0.122 -19.112 -14.843 1.00 36.00 293 GLN A CA 1
ATOM 2138 C C . GLN A 1 293 ? 0.751 -18.646 -13.533 1.00 36.00 293 GLN A C 1
ATOM 2140 O O . GLN A 1 293 ? 1.644 -17.795 -13.550 1.00 36.00 293 GLN A O 1
ATOM 2145 N N . ASP A 1 294 ? 0.323 -19.234 -12.416 1.00 38.50 294 ASP A N 1
ATOM 2146 C CA . ASP A 1 294 ? 1.051 -19.101 -11.160 1.00 38.50 294 ASP A CA 1
ATOM 2147 C C . ASP A 1 294 ? 2.514 -19.488 -11.414 1.00 38.50 294 ASP A C 1
ATOM 2149 O O . ASP A 1 294 ? 2.777 -20.568 -11.969 1.00 38.50 294 ASP A O 1
ATOM 2153 N N . PRO A 1 295 ? 3.490 -18.630 -11.067 1.00 39.06 295 PRO A N 1
ATOM 2154 C CA . PRO A 1 295 ? 4.878 -19.032 -11.148 1.00 39.06 295 PRO A CA 1
ATOM 2155 C C . PRO A 1 295 ? 5.040 -20.282 -10.284 1.00 39.06 295 PRO A C 1
ATOM 2157 O O . PRO A 1 295 ? 4.678 -20.295 -9.106 1.00 39.06 295 PRO A O 1
ATOM 2160 N N . LYS A 1 296 ? 5.576 -21.362 -10.870 1.00 30.77 296 LYS A N 1
ATOM 2161 C CA . LYS A 1 296 ? 5.959 -22.541 -10.087 1.00 30.77 296 LYS A CA 1
ATOM 2162 C C . LYS A 1 296 ? 6.854 -22.053 -8.945 1.00 30.77 296 LYS A C 1
ATOM 2164 O O . LYS A 1 296 ? 7.823 -21.349 -9.244 1.00 30.77 296 LYS A O 1
ATOM 2169 N N . PRO A 1 297 ? 6.567 -22.409 -7.680 1.00 33.56 297 PRO A N 1
ATOM 2170 C CA . PRO A 1 297 ? 7.348 -21.940 -6.549 1.00 33.56 297 PRO A CA 1
ATOM 2171 C C . PRO A 1 297 ? 8.806 -22.328 -6.775 1.00 33.56 297 PRO A C 1
ATOM 2173 O O . PRO A 1 297 ? 9.172 -23.504 -6.736 1.00 33.56 297 PRO A O 1
ATOM 2176 N N . LYS A 1 298 ? 9.651 -21.335 -7.054 1.00 32.94 298 LYS A N 1
ATOM 2177 C CA . LYS A 1 298 ? 11.090 -21.513 -6.945 1.00 32.94 298 LYS A CA 1
ATOM 2178 C C . LYS A 1 298 ? 11.391 -21.404 -5.461 1.00 32.94 298 LYS A C 1
ATOM 2180 O O . LYS A 1 298 ? 11.205 -20.348 -4.864 1.00 32.94 298 LYS A O 1
ATOM 2185 N N . VAL A 1 299 ? 11.809 -22.514 -4.860 1.00 33.06 299 VAL A N 1
ATOM 2186 C CA . VAL A 1 299 ? 12.351 -22.523 -3.501 1.00 33.06 299 VAL A CA 1
ATOM 2187 C C . VAL A 1 299 ? 13.637 -21.700 -3.539 1.00 33.06 299 VAL A C 1
ATOM 2189 O O . VAL A 1 299 ? 14.697 -22.208 -3.898 1.00 33.06 299 VAL A O 1
ATOM 2192 N N . ALA A 1 300 ? 13.538 -20.404 -3.245 1.00 36.94 300 A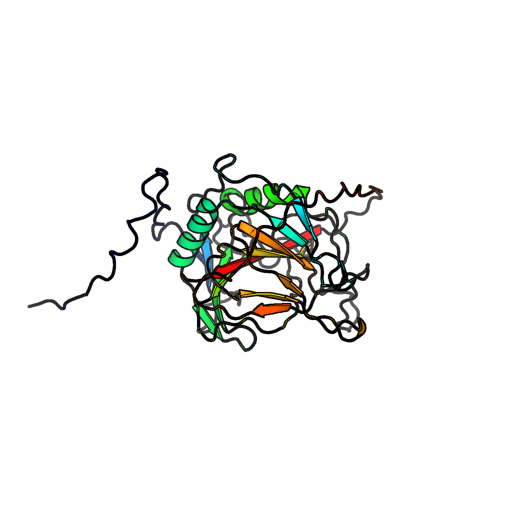LA A N 1
ATOM 2193 C CA . ALA A 1 300 ? 14.705 -19.579 -2.993 1.00 36.94 300 ALA A CA 1
ATOM 2194 C C . ALA A 1 300 ? 15.350 -20.075 -1.692 1.00 36.94 300 ALA A C 1
ATOM 2196 O O . ALA A 1 300 ? 14.670 -20.282 -0.684 1.00 36.94 300 ALA A O 1
ATOM 2197 N N . GLY A 1 301 ? 16.655 -20.346 -1.742 1.00 33.03 301 GLY A N 1
ATOM 2198 C CA . GLY A 1 301 ? 17.411 -20.833 -0.594 1.00 33.03 301 GLY A CA 1
ATOM 2199 C C . GLY A 1 301 ? 17.279 -19.888 0.600 1.00 33.03 301 GLY A C 1
ATOM 2200 O O . GLY A 1 301 ? 17.204 -18.672 0.438 1.00 33.03 301 GLY A O 1
ATOM 2201 N N . LYS A 1 302 ? 17.255 -20.456 1.811 1.00 29.22 302 LYS A N 1
ATOM 2202 C CA . LYS A 1 302 ? 17.323 -19.686 3.058 1.00 29.22 302 LYS A CA 1
ATOM 2203 C C . LYS A 1 302 ? 18.545 -18.765 3.009 1.00 29.22 302 LYS A C 1
ATOM 2205 O O . LYS A 1 302 ? 19.673 -19.246 3.080 1.00 29.22 302 LYS A O 1
ATOM 2210 N N . VAL A 1 303 ? 18.323 -17.457 2.919 1.00 34.78 303 VAL A N 1
ATOM 2211 C CA . VAL A 1 303 ? 19.383 -16.465 3.107 1.00 34.78 303 VAL A CA 1
ATOM 2212 C C . VAL A 1 303 ? 19.569 -16.292 4.610 1.00 34.78 303 VAL A C 1
ATOM 2214 O O . VAL A 1 303 ? 18.698 -15.769 5.301 1.00 34.78 303 VAL A O 1
ATOM 2217 N N . ALA A 1 304 ? 20.684 -16.799 5.131 1.00 28.98 304 ALA A N 1
ATOM 2218 C CA . ALA A 1 304 ? 21.093 -16.543 6.503 1.00 28.98 304 ALA A CA 1
ATOM 2219 C C . ALA A 1 304 ? 21.635 -15.111 6.598 1.00 28.98 304 ALA A C 1
ATOM 2221 O O . ALA A 1 304 ? 22.595 -14.766 5.913 1.00 28.98 304 ALA A O 1
ATOM 2222 N N . VAL A 1 305 ? 21.025 -14.287 7.449 1.00 37.16 305 VAL A N 1
ATOM 2223 C CA . VAL A 1 305 ? 21.505 -12.936 7.756 1.00 37.16 305 VAL A CA 1
ATOM 2224 C C . VAL A 1 305 ? 22.281 -13.002 9.067 1.00 37.16 305 VAL A C 1
ATOM 2226 O O . VAL A 1 305 ? 21.761 -13.440 10.092 1.00 37.16 305 VAL A O 1
ATOM 2229 N N . SER A 1 306 ? 23.554 -12.619 9.028 1.00 30.23 306 SER A N 1
ATOM 2230 C CA . SER A 1 306 ? 24.443 -12.635 10.189 1.00 30.23 306 SER A CA 1
ATOM 2231 C C . SER A 1 306 ? 24.111 -11.504 11.161 1.00 30.23 306 SER A C 1
ATOM 2233 O O . SER A 1 306 ? 24.072 -10.335 10.777 1.00 30.23 306 SER A O 1
ATOM 2235 N N . HIS A 1 307 ? 23.939 -11.844 12.438 1.00 33.88 307 HIS A N 1
ATOM 2236 C CA . HIS A 1 307 ? 23.774 -10.877 13.517 1.00 33.88 307 HIS A CA 1
ATOM 2237 C C . HIS A 1 307 ? 25.133 -10.442 14.072 1.00 33.88 307 HIS A C 1
ATOM 2239 O O . HIS A 1 307 ? 25.895 -11.263 14.577 1.00 33.88 307 HIS A O 1
ATOM 2245 N N . GLN A 1 308 ? 25.394 -9.136 14.070 1.00 33.91 308 GLN A N 1
ATOM 2246 C CA . GLN A 1 308 ? 26.360 -8.530 14.982 1.00 33.91 308 GLN A CA 1
ATOM 2247 C C . GLN A 1 308 ? 25.687 -7.401 15.763 1.00 33.91 308 GLN A C 1
ATOM 2249 O O . GLN A 1 308 ? 25.113 -6.463 15.199 1.00 33.91 308 GLN A O 1
ATOM 2254 N N . ALA A 1 309 ? 25.726 -7.549 17.086 1.00 36.00 309 ALA A N 1
ATOM 2255 C CA . ALA A 1 309 ? 25.188 -6.616 18.056 1.00 36.00 309 ALA A CA 1
ATOM 2256 C C . ALA A 1 309 ? 26.284 -5.649 18.517 1.00 36.00 309 ALA A C 1
ATOM 2258 O O . ALA A 1 309 ? 27.356 -6.073 18.943 1.00 36.00 309 ALA A O 1
ATOM 2259 N N . ALA A 1 310 ? 25.976 -4.355 18.492 1.00 36.38 310 ALA A N 1
ATOM 2260 C CA . ALA A 1 310 ? 26.658 -3.347 19.292 1.00 36.38 310 ALA A CA 1
ATOM 2261 C C . ALA A 1 310 ? 25.639 -2.272 19.696 1.00 36.38 310 ALA A C 1
ATOM 2263 O O . ALA A 1 310 ? 24.854 -1.794 18.875 1.00 36.38 310 ALA A O 1
ATOM 2264 N N . ALA A 1 311 ? 25.629 -1.960 20.990 1.00 42.56 311 ALA A N 1
ATOM 2265 C CA . ALA A 1 311 ? 24.616 -1.185 21.685 1.00 42.56 311 ALA A CA 1
ATOM 2266 C C . ALA A 1 311 ? 24.723 0.328 21.417 1.00 42.56 311 ALA A C 1
ATOM 2268 O O . ALA A 1 311 ? 25.489 1.047 22.053 1.00 42.56 311 ALA A O 1
ATOM 2269 N N . ARG A 1 312 ? 23.882 0.805 20.501 1.00 47.84 312 ARG A N 1
ATOM 2270 C CA . ARG A 1 312 ? 23.152 2.084 20.554 1.00 47.84 312 ARG A CA 1
ATOM 2271 C C . ARG A 1 312 ? 21.721 1.737 20.135 1.00 47.84 312 ARG A C 1
ATOM 2273 O O . ARG A 1 312 ? 21.582 0.884 19.258 1.00 47.84 312 ARG A O 1
ATOM 2280 N N . SER A 1 313 ? 20.674 2.291 20.759 1.00 57.84 313 SER A N 1
ATOM 2281 C CA . SER A 1 313 ? 19.301 1.986 20.317 1.00 57.84 313 SER A CA 1
ATOM 2282 C C . SER A 1 313 ? 19.183 2.395 18.853 1.00 57.84 313 SER A C 1
ATOM 2284 O O . SER A 1 313 ? 19.296 3.579 18.532 1.00 57.84 313 SER A O 1
ATOM 2286 N N . ARG A 1 314 ? 19.065 1.411 17.963 1.00 65.44 314 ARG A N 1
ATOM 2287 C CA . ARG A 1 314 ? 18.941 1.667 16.533 1.00 65.44 314 ARG A CA 1
ATOM 2288 C C . ARG A 1 314 ? 17.617 2.409 16.311 1.00 65.44 314 ARG A C 1
ATOM 2290 O O . ARG A 1 314 ? 16.654 2.101 17.018 1.00 65.44 314 ARG A O 1
ATOM 2297 N N . PRO A 1 315 ? 17.554 3.383 15.384 1.00 81.62 315 PRO A N 1
ATOM 2298 C CA . PRO A 1 315 ? 16.267 3.938 14.975 1.00 81.62 315 PRO A CA 1
ATOM 2299 C C . PRO A 1 315 ? 15.362 2.790 14.524 1.00 81.62 315 PRO A C 1
ATOM 2301 O O . PRO A 1 315 ? 15.850 1.740 14.111 1.00 81.62 315 PRO A O 1
ATOM 2304 N N . LYS A 1 316 ? 14.049 2.939 14.632 1.00 91.94 316 LYS A N 1
ATOM 2305 C CA . LYS A 1 316 ? 13.118 1.918 14.149 1.00 91.94 316 LYS A CA 1
ATOM 2306 C C . LYS A 1 316 ? 12.623 2.287 12.765 1.00 91.94 316 LYS A C 1
ATOM 2308 O O . LYS A 1 316 ? 12.672 3.449 12.366 1.00 91.94 316 LYS A O 1
ATOM 2313 N N . TYR A 1 317 ? 12.095 1.311 12.043 1.00 93.31 317 TYR A N 1
ATOM 2314 C CA . TYR A 1 317 ? 11.403 1.590 10.794 1.00 93.31 317 TYR A CA 1
ATOM 2315 C C . TYR A 1 317 ? 10.061 0.872 10.722 1.00 93.31 317 TYR A C 1
ATOM 2317 O O . TYR A 1 317 ? 9.852 -0.173 11.340 1.00 93.31 317 TYR A O 1
ATOM 2325 N N . VAL A 1 318 ? 9.132 1.470 9.984 1.00 95.06 318 VAL A N 1
ATOM 2326 C CA . VAL A 1 318 ? 7.847 0.853 9.627 1.00 95.06 318 VAL A CA 1
ATOM 2327 C C . VAL A 1 318 ? 7.753 0.690 8.118 1.00 95.06 318 VAL A C 1
ATOM 2329 O O . VAL A 1 318 ? 8.583 1.200 7.365 1.00 95.06 318 VAL A O 1
ATOM 2332 N N . MET A 1 319 ? 6.724 0.000 7.652 1.00 96.00 319 MET A N 1
ATOM 2333 C CA . MET A 1 319 ? 6.378 -0.014 6.233 1.00 96.00 319 MET A CA 1
ATOM 2334 C C . MET A 1 319 ? 5.137 0.841 6.000 1.00 96.00 319 MET A C 1
ATOM 2336 O O . MET A 1 319 ? 4.200 0.802 6.797 1.00 96.00 319 MET A O 1
ATOM 2340 N N . ARG A 1 320 ? 5.127 1.639 4.934 1.00 94.81 320 ARG A N 1
ATOM 2341 C CA . ARG A 1 320 ? 3.935 2.374 4.510 1.00 94.81 320 ARG A CA 1
ATOM 2342 C C . ARG A 1 320 ? 2.917 1.369 3.982 1.00 94.81 320 ARG A C 1
ATOM 2344 O O . ARG A 1 320 ? 3.245 0.590 3.099 1.00 94.81 320 ARG A O 1
ATOM 2351 N N . SER A 1 321 ? 1.704 1.403 4.517 1.00 92.56 321 SER A N 1
ATOM 2352 C CA . SER A 1 321 ? 0.636 0.486 4.122 1.00 92.56 321 SER A CA 1
ATOM 2353 C C . SER A 1 321 ? -0.215 1.121 3.027 1.00 92.56 321 SER A C 1
ATOM 2355 O O . SER A 1 321 ? -0.918 2.100 3.278 1.00 92.56 321 SER A O 1
ATOM 2357 N N . ASP A 1 322 ? -0.212 0.544 1.836 1.00 93.31 322 ASP A N 1
ATOM 2358 C CA . ASP A 1 322 ? -1.114 0.910 0.749 1.00 93.31 322 ASP A CA 1
ATOM 2359 C C . ASP A 1 322 ? -1.919 -0.328 0.335 1.00 93.31 322 ASP A C 1
ATOM 2361 O O . ASP A 1 322 ? -1.445 -1.464 0.378 1.00 93.31 322 ASP A O 1
ATOM 2365 N N . VAL A 1 323 ? -3.171 -0.116 -0.043 1.00 91.19 323 VAL A N 1
ATOM 2366 C CA . VAL A 1 323 ? -4.098 -1.166 -0.453 1.00 91.19 323 VAL A CA 1
ATOM 2367 C C . VAL A 1 323 ? -4.652 -0.804 -1.810 1.00 91.19 323 VAL A C 1
ATOM 2369 O O . VAL A 1 323 ? -5.040 0.336 -2.060 1.00 91.19 323 VAL A O 1
ATOM 2372 N N . LEU A 1 324 ? -4.711 -1.791 -2.689 1.00 89.94 324 LEU A N 1
ATOM 2373 C CA . LEU A 1 324 ? -5.159 -1.607 -4.048 1.00 89.94 324 LEU A CA 1
ATOM 2374 C C . LEU A 1 324 ? -6.160 -2.698 -4.415 1.00 89.94 324 LEU A C 1
ATOM 2376 O O . LEU A 1 324 ? -5.938 -3.886 -4.170 1.00 89.94 324 LEU A O 1
ATOM 2380 N N . TYR A 1 325 ? -7.264 -2.285 -5.030 1.00 88.81 325 TYR A N 1
ATOM 2381 C CA . TYR A 1 325 ? -8.202 -3.204 -5.655 1.00 88.81 325 TYR A CA 1
ATOM 2382 C C . TYR A 1 325 ? -8.928 -2.551 -6.826 1.00 88.81 325 TYR A C 1
ATOM 2384 O O . TYR A 1 325 ? -8.922 -1.331 -7.031 1.00 88.81 325 TYR A O 1
ATOM 2392 N N . PHE A 1 32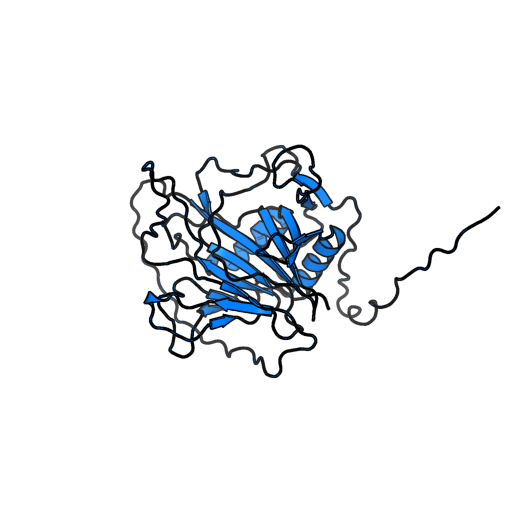6 ? -9.569 -3.412 -7.594 1.00 84.19 326 PHE A N 1
ATOM 2393 C CA . PHE A 1 326 ? -10.181 -3.090 -8.863 1.00 84.19 326 PHE A CA 1
ATOM 2394 C C . PHE A 1 326 ? -11.671 -3.384 -8.802 1.00 84.19 326 PHE A C 1
ATOM 2396 O O . PHE A 1 326 ? -12.101 -4.375 -8.211 1.00 84.19 326 PHE A O 1
ATOM 2403 N N . VAL A 1 327 ? -12.472 -2.515 -9.404 1.00 83.19 327 VAL A N 1
ATOM 2404 C CA . VAL A 1 327 ? -13.924 -2.691 -9.446 1.00 83.19 327 VAL A CA 1
ATOM 2405 C C . VAL A 1 327 ? -14.267 -3.771 -10.469 1.00 83.19 327 VAL A C 1
ATOM 2407 O O . VAL A 1 327 ? -13.719 -3.773 -11.570 1.00 83.19 327 VAL A O 1
ATOM 2410 N N . ARG A 1 328 ? -15.168 -4.682 -10.097 1.00 78.00 328 ARG A N 1
ATOM 2411 C CA . ARG A 1 328 ? -15.674 -5.761 -10.958 1.00 78.00 328 ARG A CA 1
ATOM 2412 C C . ARG A 1 328 ? -16.726 -5.277 -11.953 1.00 78.00 328 ARG A C 1
ATOM 2414 O O . ARG A 1 328 ? -17.554 -4.422 -11.564 1.00 78.00 328 ARG A O 1
#

Solvent-accessible surface area (backbone atoms only — not comparable to full-atom values): 18969 Å² total; per-residue (Å²): 140,82,84,85,87,79,84,84,85,83,87,87,83,82,84,84,61,83,88,72,88,65,73,72,75,82,76,56,83,84,38,47,45,80,40,52,30,78,80,76,54,83,87,52,101,82,52,52,61,26,32,27,51,42,54,84,68,45,77,75,58,90,78,67,82,36,48,59,47,88,54,75,44,70,54,56,48,100,91,40,73,51,74,74,42,45,72,29,33,33,38,43,43,60,34,22,73,68,56,23,51,34,53,51,54,51,51,64,70,76,48,66,46,82,39,79,74,90,51,37,32,35,30,35,37,39,38,41,50,36,56,82,28,44,46,45,57,55,37,64,47,46,50,90,78,48,68,64,50,33,71,36,78,43,24,42,62,72,48,65,27,25,60,24,41,38,40,42,36,50,54,72,53,86,28,34,32,52,79,42,70,51,70,43,45,54,36,26,34,62,40,87,91,46,82,66,44,36,75,27,65,54,56,54,80,78,48,30,37,22,43,29,40,37,38,35,22,46,44,53,80,38,18,67,47,21,44,35,35,48,59,54,83,88,71,73,54,88,66,66,37,72,43,72,54,41,50,18,17,32,44,32,32,39,26,43,48,80,74,88,75,87,56,100,61,100,65,66,75,46,78,66,77,38,51,42,49,39,29,29,38,44,52,34,36,81,51,60,55,91,79,82,67,79,77,76,86,72,84,71,76,86,79,84,81,86,88,82,90,75,97,61,90,64,51,34,20,26,26,39,32,35,36,39,37,66,60,131